Protein AF-A0A359ILN8-F1 (afdb_monomer_lite)

Structure (mmCIF, N/CA/C/O backbone):
data_AF-A0A359ILN8-F1
#
_entry.id   AF-A0A359ILN8-F1
#
loop_
_atom_site.group_PDB
_atom_site.id
_atom_site.type_symbol
_atom_site.label_atom_id
_atom_site.label_alt_id
_atom_site.label_comp_id
_atom_site.label_asym_id
_atom_site.label_entity_id
_atom_site.label_seq_id
_atom_site.pdbx_PDB_ins_code
_atom_site.Cartn_x
_atom_site.Cartn_y
_atom_site.Cartn_z
_atom_site.occupancy
_atom_site.B_iso_or_equiv
_atom_site.auth_seq_id
_atom_site.auth_comp_id
_atom_site.auth_asym_id
_atom_site.auth_atom_id
_atom_site.pdbx_PDB_model_num
ATOM 1 N N . MET A 1 1 ? -29.937 -31.603 42.800 1.00 37.12 1 MET A N 1
ATOM 2 C CA . MET A 1 1 ? -29.802 -30.578 41.745 1.00 37.12 1 MET A CA 1
ATOM 3 C C . MET A 1 1 ? -28.965 -31.206 40.650 1.00 37.12 1 MET A C 1
ATOM 5 O O . MET A 1 1 ? -27.847 -31.603 40.937 1.00 37.12 1 MET A O 1
ATOM 9 N N .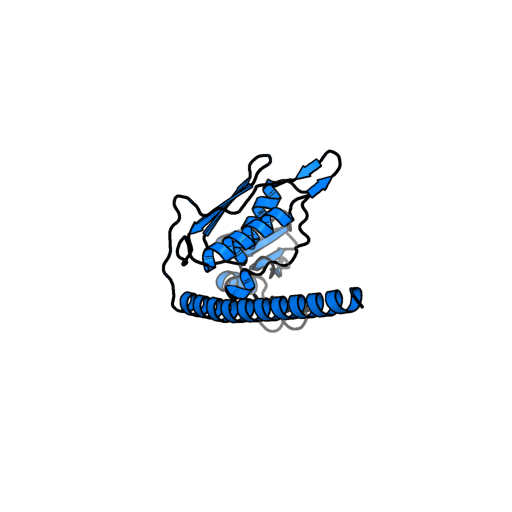 THR A 1 2 ? -29.526 -31.435 39.467 1.00 37.81 2 THR A N 1
ATOM 10 C CA . THR A 1 2 ? -28.801 -32.058 38.351 1.00 37.81 2 THR A CA 1
ATOM 11 C C . THR A 1 2 ? -27.751 -31.080 37.845 1.00 37.81 2 THR A C 1
ATOM 13 O O . THR A 1 2 ? -28.094 -30.054 37.256 1.00 37.81 2 THR A O 1
ATOM 16 N N . GLN A 1 3 ? -26.487 -31.372 38.136 1.00 48.69 3 GLN A N 1
ATOM 17 C CA . GLN A 1 3 ? -25.342 -30.667 37.581 1.00 48.69 3 GLN A CA 1
ATOM 18 C C . GLN A 1 3 ? -25.432 -30.814 36.061 1.00 48.69 3 GLN A C 1
ATOM 20 O O . GLN A 1 3 ? -25.367 -31.923 35.536 1.00 48.69 3 GLN A O 1
ATOM 25 N N . SER A 1 4 ? -25.745 -29.717 35.368 1.00 58.72 4 SER A N 1
ATOM 26 C CA . SER A 1 4 ? -25.772 -29.710 33.907 1.00 58.72 4 SER A CA 1
ATOM 27 C C . SER A 1 4 ? -24.374 -30.070 33.433 1.00 58.72 4 SER A C 1
ATOM 29 O O . SER A 1 4 ? -23.415 -29.496 33.942 1.00 58.72 4 SER A O 1
ATOM 31 N N . ASN A 1 5 ? -24.252 -31.017 32.508 1.00 77.81 5 ASN A N 1
ATOM 32 C CA . ASN A 1 5 ? -22.958 -31.315 31.918 1.00 77.81 5 ASN A CA 1
ATOM 33 C C . ASN A 1 5 ? -22.471 -30.057 31.183 1.00 77.81 5 ASN A C 1
ATOM 35 O O . ASN A 1 5 ? -23.252 -29.420 30.465 1.00 77.81 5 ASN A O 1
ATOM 39 N N . ILE A 1 6 ? -21.222 -29.660 31.426 1.00 83.62 6 ILE A N 1
ATOM 40 C CA . ILE A 1 6 ? -20.631 -28.446 30.859 1.00 83.62 6 ILE A CA 1
ATOM 41 C C . ILE A 1 6 ? -19.443 -28.873 30.016 1.00 83.62 6 ILE A C 1
ATOM 43 O O . ILE A 1 6 ? -18.475 -29.419 30.537 1.00 83.62 6 ILE A O 1
ATOM 47 N N . ASN A 1 7 ? -19.506 -28.600 28.718 1.00 84.81 7 ASN A N 1
ATOM 48 C CA . ASN A 1 7 ? -18.400 -28.869 27.811 1.00 84.81 7 ASN A CA 1
ATOM 49 C C . ASN A 1 7 ? -17.667 -27.562 27.487 1.00 84.81 7 ASN A C 1
ATOM 51 O O . ASN A 1 7 ? -18.273 -26.615 26.979 1.00 84.81 7 ASN A O 1
ATOM 55 N N . MET A 1 8 ? -16.370 -27.514 27.791 1.00 85.31 8 MET A N 1
ATOM 56 C CA . MET A 1 8 ? -15.493 -26.394 27.460 1.00 85.31 8 MET A CA 1
ATOM 57 C C . MET A 1 8 ? -14.739 -26.673 26.162 1.00 85.31 8 MET A C 1
ATOM 59 O O . MET A 1 8 ? -14.016 -27.657 26.041 1.00 85.31 8 MET A O 1
ATOM 63 N N . VAL A 1 9 ? -14.846 -25.743 25.216 1.00 85.00 9 VAL A N 1
ATOM 64 C CA . VAL A 1 9 ? -14.161 -25.787 23.924 1.00 85.00 9 VAL A CA 1
ATOM 65 C C . VAL A 1 9 ? -13.338 -24.517 23.750 1.00 85.00 9 VAL A C 1
ATOM 67 O O . VAL A 1 9 ? -13.838 -23.402 23.898 1.00 85.00 9 VAL A O 1
ATOM 70 N N . LEU A 1 10 ? -12.062 -24.667 23.404 1.00 81.06 10 LEU A N 1
ATOM 71 C CA . LEU A 1 10 ? -11.234 -23.540 22.986 1.00 81.06 10 LEU A CA 1
ATOM 72 C C . LEU A 1 10 ? -11.451 -23.285 21.494 1.00 81.06 10 LEU A C 1
ATOM 74 O O . LEU A 1 10 ? -11.327 -24.195 20.678 1.00 81.06 10 LEU A O 1
ATOM 78 N N . ASN A 1 11 ? -11.752 -22.038 21.136 1.00 77.38 11 ASN A N 1
ATOM 79 C CA . ASN A 1 11 ? -11.871 -21.577 19.760 1.00 77.38 11 ASN A CA 1
ATOM 80 C C . ASN A 1 11 ? -10.600 -20.796 19.368 1.00 77.38 11 ASN A C 1
ATOM 82 O O . ASN A 1 11 ? -10.534 -19.576 19.565 1.00 77.38 11 ASN A O 1
ATOM 86 N N . PRO A 1 12 ? -9.582 -21.470 18.801 1.00 64.38 12 PRO A N 1
ATOM 87 C CA . PRO A 1 12 ? -8.313 -20.841 18.447 1.00 64.38 12 PRO A CA 1
ATOM 88 C C . PRO A 1 12 ? -8.410 -19.898 17.238 1.00 64.38 12 PRO A C 1
ATOM 90 O O . PRO A 1 12 ? -7.486 -19.120 17.008 1.00 64.38 12 PRO A O 1
ATOM 93 N N . GLU A 1 13 ? -9.480 -19.957 16.439 1.00 64.88 13 GLU A N 1
ATOM 94 C CA . GLU A 1 13 ? -9.680 -19.046 15.301 1.00 64.88 13 GLU A CA 1
ATOM 95 C C . GLU A 1 13 ? -10.108 -17.653 15.759 1.00 64.88 13 GLU A C 1
ATOM 97 O O . GLU A 1 13 ? -9.648 -16.649 15.218 1.00 64.88 13 GLU A O 1
ATOM 102 N N . LEU A 1 14 ? -10.959 -17.595 16.787 1.00 74.25 14 LEU A N 1
ATOM 103 C CA . LEU A 1 14 ? -11.492 -16.350 17.344 1.00 74.25 14 LEU A CA 1
ATOM 104 C C . LEU A 1 14 ? -10.827 -15.946 18.668 1.00 74.25 14 LEU A C 1
ATOM 106 O O . LEU A 1 14 ? -11.239 -14.959 19.278 1.00 74.25 14 LEU A O 1
ATOM 110 N N . ASN A 1 15 ? -9.799 -16.685 19.103 1.00 82.81 15 ASN A N 1
ATOM 111 C CA . ASN A 1 15 ? -9.132 -16.511 20.395 1.00 82.81 15 ASN A CA 1
ATOM 112 C C . ASN A 1 15 ? -10.152 -16.472 21.553 1.00 82.81 15 ASN A C 1
ATOM 114 O O . ASN A 1 15 ? -10.182 -15.529 22.351 1.00 82.81 15 ASN A O 1
ATOM 118 N N . GLY A 1 16 ? -11.056 -17.455 21.573 1.00 87.06 16 GLY A N 1
ATOM 119 C CA . GLY A 1 16 ? -12.202 -17.512 22.477 1.00 87.06 16 GLY A CA 1
ATOM 120 C C . GLY A 1 16 ? -12.284 -18.809 23.278 1.00 87.06 16 GLY A C 1
ATOM 121 O O . GLY A 1 16 ? -11.781 -19.845 22.859 1.00 87.06 16 GLY A O 1
ATOM 122 N N . VAL A 1 17 ? -12.953 -18.745 24.426 1.00 89.56 17 VAL A N 1
ATOM 123 C CA . VAL A 1 17 ? -13.372 -19.893 25.240 1.00 89.56 17 VAL A CA 1
ATOM 124 C C . VAL A 1 17 ? -14.882 -20.018 25.088 1.00 89.56 17 VAL A C 1
ATOM 126 O O . VAL A 1 17 ? -15.590 -19.036 25.308 1.00 89.56 17 VAL A O 1
ATOM 129 N N . GLU A 1 18 ? -15.366 -21.191 24.694 1.00 91.69 18 GLU A N 1
ATOM 130 C CA . GLU A 1 18 ? -16.782 -21.511 24.507 1.00 91.69 18 GLU A CA 1
ATOM 131 C C . GLU A 1 18 ? -17.218 -22.562 25.546 1.00 91.69 18 GLU A C 1
ATOM 133 O O . GLU A 1 18 ? -16.507 -23.530 25.799 1.00 91.69 18 GLU A O 1
ATOM 138 N N . LEU A 1 19 ? -18.387 -22.365 26.155 1.00 91.50 19 LEU A N 1
ATOM 139 C CA . LEU A 1 19 ? -19.006 -23.249 27.140 1.00 91.50 19 LEU A CA 1
ATOM 140 C C . LEU A 1 19 ? -20.385 -23.678 26.635 1.00 91.50 19 LEU A C 1
ATOM 142 O O . LEU A 1 19 ? -21.256 -22.837 26.376 1.00 91.50 19 LEU A O 1
ATOM 146 N N . TYR A 1 20 ? -20.579 -24.984 26.519 1.00 88.50 20 TYR A N 1
ATOM 147 C CA . TYR A 1 20 ? -21.822 -25.612 26.090 1.00 88.50 20 TYR A CA 1
ATOM 148 C C . TYR A 1 20 ? -22.503 -26.263 27.288 1.00 88.50 20 TYR A C 1
ATOM 150 O O . TYR A 1 20 ? -21.846 -26.890 28.115 1.00 88.50 20 TYR A O 1
ATOM 158 N N . PHE A 1 21 ? -23.820 -26.099 27.366 1.00 88.00 21 PHE A N 1
ATOM 159 C CA . PHE A 1 21 ? -24.647 -26.664 28.423 1.00 88.00 21 PHE A CA 1
ATOM 160 C C . PHE A 1 21 ? -25.759 -27.489 27.781 1.00 88.00 21 PHE A C 1
ATOM 162 O O . PHE A 1 21 ? -26.433 -26.992 26.879 1.00 88.00 21 PHE A O 1
ATOM 169 N N . ASP A 1 22 ? -25.992 -28.701 28.284 1.00 82.12 22 ASP A N 1
ATOM 170 C CA . ASP A 1 22 ? -27.058 -29.585 27.778 1.00 82.12 22 ASP A CA 1
ATOM 171 C C . ASP A 1 22 ? -28.465 -29.007 28.000 1.00 82.12 22 ASP A C 1
ATOM 173 O O . ASP A 1 22 ? -29.413 -29.311 27.278 1.00 82.12 22 ASP A O 1
ATOM 177 N N . ALA A 1 23 ? -28.608 -28.154 29.014 1.00 83.56 23 ALA A N 1
ATOM 178 C CA . ALA A 1 23 ? -29.843 -27.466 29.350 1.00 83.56 23 ALA A CA 1
ATOM 179 C C . ALA A 1 23 ? -29.556 -26.029 29.791 1.00 83.56 23 ALA A C 1
ATOM 181 O O . ALA A 1 23 ? -28.422 -25.649 30.085 1.00 83.56 23 ALA A O 1
ATOM 182 N N . LYS A 1 24 ? -30.609 -25.208 29.865 1.00 85.38 24 LYS A N 1
ATOM 183 C CA . LYS A 1 24 ? -30.494 -23.823 30.329 1.00 85.38 24 LYS A CA 1
ATOM 184 C C . LYS A 1 24 ? -29.837 -23.784 31.724 1.00 85.38 24 LYS A C 1
ATOM 186 O O . LYS A 1 24 ? -30.411 -24.352 32.654 1.00 85.38 24 LYS A O 1
ATOM 191 N N . PRO A 1 25 ? -28.701 -23.078 31.899 1.00 87.12 25 PRO A N 1
ATOM 192 C CA . PRO A 1 25 ? -28.017 -23.033 33.186 1.00 87.12 25 PRO A CA 1
ATOM 193 C C . PRO A 1 25 ? -28.875 -22.361 34.260 1.00 87.12 25 PRO A C 1
ATOM 195 O O . PRO A 1 25 ? -29.726 -21.511 33.967 1.00 87.12 25 PRO A O 1
ATOM 198 N N . ALA A 1 26 ? -28.610 -22.695 35.523 1.00 87.88 26 ALA A N 1
ATOM 199 C CA . ALA A 1 26 ? -29.245 -22.032 36.654 1.00 87.88 26 ALA A CA 1
ATOM 200 C C . ALA A 1 26 ? -28.978 -20.514 36.638 1.00 87.88 26 ALA A C 1
ATOM 202 O O . ALA A 1 26 ? -27.940 -20.040 36.172 1.00 87.88 26 ALA A O 1
ATOM 203 N N . LYS A 1 27 ? -29.912 -19.727 37.190 1.00 87.75 27 LYS A N 1
ATOM 204 C CA . LYS A 1 27 ? -29.827 -18.253 37.197 1.00 87.75 27 LYS A CA 1
ATOM 205 C C . LYS A 1 27 ? -28.543 -17.734 37.868 1.00 87.75 27 LYS A C 1
ATOM 207 O O . LYS A 1 27 ? -28.013 -16.711 37.440 1.00 87.75 27 LYS A O 1
ATOM 212 N N . GLN A 1 28 ? -28.042 -18.449 38.877 1.00 88.25 28 GLN A N 1
ATOM 213 C CA . GLN A 1 28 ? -26.766 -18.169 39.546 1.00 88.25 28 GLN A CA 1
ATOM 214 C C . GLN A 1 28 ? -25.583 -18.302 38.572 1.00 88.25 28 GLN A C 1
ATOM 216 O O . GLN A 1 28 ? -24.899 -17.314 38.328 1.00 88.25 28 GLN A O 1
ATOM 221 N N . ILE A 1 29 ? -25.459 -19.443 37.885 1.00 88.56 29 ILE A N 1
ATOM 222 C CA . ILE A 1 29 ? -24.425 -19.685 36.863 1.00 88.56 29 ILE A CA 1
ATOM 223 C C . ILE A 1 29 ? -24.482 -18.648 35.731 1.00 88.56 29 ILE A C 1
ATOM 225 O O . ILE A 1 29 ? -23.457 -18.128 35.305 1.00 88.56 29 ILE A O 1
ATOM 229 N N . ILE A 1 30 ? -25.679 -18.260 35.271 1.00 90.50 30 ILE A N 1
ATOM 230 C CA . ILE A 1 30 ? -25.834 -17.187 34.265 1.00 90.50 30 ILE A CA 1
ATOM 231 C C . ILE A 1 30 ? -25.280 -15.847 34.775 1.00 90.50 30 ILE A C 1
ATOM 233 O O . ILE A 1 30 ? -24.739 -15.056 33.999 1.00 90.50 30 ILE A O 1
ATOM 237 N N . THR A 1 31 ? -25.443 -15.567 36.067 1.00 91.38 31 THR A N 1
ATOM 238 C CA . THR A 1 31 ? -24.967 -14.324 36.687 1.00 91.38 31 THR A CA 1
ATOM 239 C C . THR A 1 31 ? -23.441 -14.330 36.778 1.00 91.38 31 THR A C 1
ATOM 241 O O . THR A 1 31 ? -22.805 -13.352 36.387 1.00 91.38 31 THR A O 1
ATOM 244 N N . GLU A 1 32 ? -22.853 -15.457 37.177 1.00 91.12 32 GLU A N 1
ATOM 245 C CA . GLU A 1 32 ? -21.402 -15.669 37.230 1.00 91.12 32 GLU A CA 1
ATOM 246 C C . GLU A 1 32 ? -20.749 -15.614 35.841 1.00 91.12 32 GLU A C 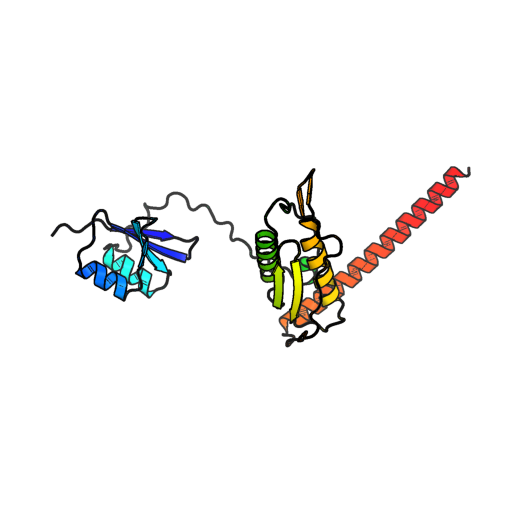1
ATOM 248 O O . GLU A 1 32 ? -19.731 -14.944 35.664 1.00 91.12 32 GLU A O 1
ATOM 253 N N . LEU A 1 33 ? -21.373 -16.223 34.826 1.00 93.12 33 LEU A N 1
ATOM 254 C CA . LEU A 1 33 ? -20.936 -16.139 33.428 1.00 93.12 33 LEU A CA 1
ATOM 255 C C . LEU A 1 33 ? -20.852 -14.680 32.968 1.00 93.12 33 LEU A C 1
ATOM 257 O O . LEU A 1 33 ? -19.834 -14.239 32.431 1.00 93.12 33 LEU A O 1
ATOM 261 N N . LYS A 1 34 ? -21.903 -13.892 33.221 1.00 92.88 34 LYS A N 1
ATOM 262 C CA . LYS A 1 34 ? -21.927 -12.470 32.855 1.00 92.88 34 LYS A CA 1
ATOM 263 C C . LYS A 1 34 ? -20.873 -11.655 33.610 1.00 92.88 34 LYS A C 1
ATOM 265 O O . LYS A 1 34 ? -20.252 -10.789 32.989 1.00 92.88 34 LYS A O 1
ATOM 270 N N . ALA A 1 35 ? -20.655 -11.939 34.897 1.00 92.88 35 ALA A N 1
ATOM 271 C CA . ALA A 1 35 ? -19.629 -11.297 35.727 1.00 92.88 35 ALA A CA 1
ATOM 272 C C . ALA A 1 35 ? -18.194 -11.614 35.253 1.00 92.88 35 ALA A C 1
ATOM 274 O O . ALA A 1 35 ? -17.289 -10.785 35.381 1.00 92.88 35 ALA A O 1
ATOM 275 N N . ASN A 1 36 ? -18.000 -12.780 34.631 1.00 92.06 36 ASN A N 1
ATOM 276 C CA . ASN A 1 36 ? -16.743 -13.210 34.015 1.00 92.06 36 ASN A CA 1
AT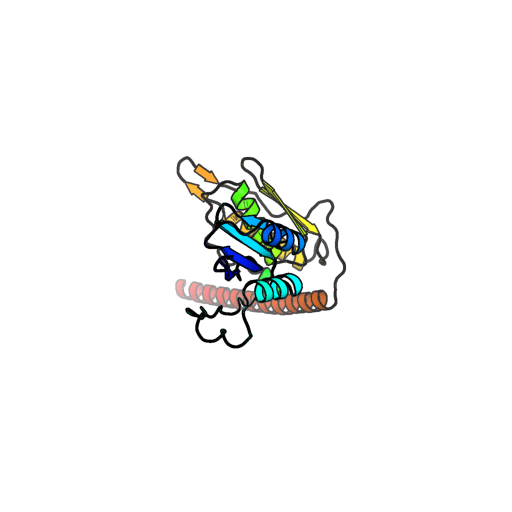OM 277 C C . ASN A 1 36 ? -16.662 -12.915 32.509 1.00 92.06 36 ASN A C 1
ATOM 279 O O . ASN A 1 36 ? -15.872 -13.521 31.790 1.00 92.06 36 ASN A O 1
ATOM 283 N N . SER A 1 37 ? -17.439 -11.940 32.028 1.00 92.88 37 SER A N 1
ATOM 284 C CA . SER A 1 37 ? -17.410 -11.448 30.644 1.00 92.88 37 SER A CA 1
ATOM 285 C C . SER A 1 37 ? -17.862 -12.449 29.574 1.00 92.88 37 SER A C 1
ATOM 287 O O . SER A 1 37 ? -17.684 -12.174 28.386 1.00 92.88 37 SER A O 1
ATOM 289 N N . PHE A 1 38 ? -18.510 -13.554 29.949 1.00 94.50 38 PHE A N 1
ATOM 290 C CA . PHE A 1 38 ? -19.145 -14.443 28.982 1.00 94.50 38 PHE A CA 1
ATOM 291 C C . PHE A 1 38 ? -20.419 -13.806 28.410 1.00 94.50 38 PHE A C 1
ATOM 293 O O . PHE A 1 38 ? -21.141 -13.038 29.066 1.00 94.50 38 PHE A O 1
ATOM 300 N N . ARG A 1 39 ? -20.688 -14.108 27.142 1.00 92.88 39 ARG A N 1
ATOM 301 C CA . ARG A 1 39 ? -21.874 -13.693 26.390 1.00 92.88 39 ARG A CA 1
ATOM 302 C C . ARG A 1 39 ? -22.508 -14.914 25.744 1.00 92.88 39 ARG A C 1
ATOM 304 O O . ARG A 1 39 ? -21.808 -15.826 25.329 1.00 92.88 39 ARG A O 1
ATOM 311 N N . PHE A 1 40 ? -23.831 -14.931 25.669 1.00 94.06 40 PHE A N 1
ATOM 312 C CA . PHE A 1 40 ? -24.545 -16.009 24.998 1.00 94.06 40 PHE A CA 1
ATOM 313 C C . PHE A 1 40 ? -24.587 -15.751 23.489 1.00 94.06 40 PHE A C 1
ATOM 315 O O . PHE A 1 40 ? -24.978 -14.666 23.059 1.00 94.06 40 PHE A O 1
ATOM 322 N N . SER A 1 41 ? -24.202 -16.748 22.700 1.00 88.94 41 SER A N 1
ATOM 323 C CA . SER A 1 41 ? -24.392 -16.789 21.254 1.00 88.94 41 SER A CA 1
ATOM 324 C C . SER A 1 41 ? -25.592 -17.672 20.944 1.00 88.94 41 SER A C 1
ATOM 326 O O . SER A 1 41 ? -25.536 -18.881 21.156 1.00 88.94 41 SER A O 1
ATOM 328 N N . SER A 1 42 ? -26.667 -17.090 20.409 1.00 77.62 42 SER A N 1
ATOM 329 C CA . SER A 1 42 ? -27.824 -17.859 19.930 1.00 77.62 42 SER A CA 1
ATOM 330 C C . SER A 1 42 ? -27.521 -18.660 18.662 1.00 77.62 42 SER A C 1
ATOM 332 O O . SER A 1 42 ? -28.191 -19.649 18.406 1.00 77.62 42 SER A O 1
ATOM 334 N N . PHE A 1 43 ? -26.505 -18.262 17.886 1.00 76.19 43 PHE A N 1
ATOM 335 C CA . PHE A 1 43 ? -26.119 -18.942 16.645 1.00 76.19 43 PHE A CA 1
ATOM 336 C C . PHE A 1 43 ? -25.477 -20.310 16.906 1.00 76.19 43 PHE A C 1
ATOM 338 O O . PHE A 1 43 ? -25.808 -21.285 16.244 1.00 76.19 43 PHE A O 1
ATOM 345 N N . LYS A 1 44 ? -24.570 -20.385 17.889 1.00 78.94 44 LYS A N 1
ATOM 346 C CA . LYS A 1 44 ? -23.913 -21.640 18.300 1.00 78.94 44 LYS A CA 1
ATOM 347 C C . LYS A 1 44 ? -24.549 -22.286 19.530 1.00 78.94 44 LYS A C 1
ATOM 349 O O . LYS A 1 44 ? -24.160 -23.379 19.917 1.00 78.94 44 LYS A O 1
ATOM 354 N N . THR A 1 45 ? -25.499 -21.598 20.159 1.00 85.62 45 THR A N 1
ATOM 355 C CA . THR A 1 45 ? -26.112 -21.995 21.434 1.00 85.62 45 THR A CA 1
ATOM 356 C C . THR A 1 45 ? -25.063 -22.248 22.527 1.00 85.62 45 THR A C 1
ATOM 358 O O . THR A 1 45 ? -25.107 -23.244 23.241 1.00 85.62 45 THR A O 1
ATOM 361 N N . CYS A 1 46 ? -24.100 -21.334 22.662 1.00 89.38 46 CYS A N 1
ATOM 362 C CA . CYS A 1 46 ? -23.011 -21.447 23.635 1.00 89.38 46 CYS A CA 1
ATOM 363 C C . CYS A 1 46 ? -22.737 -20.127 24.354 1.00 89.38 46 CYS A C 1
ATOM 365 O O . CYS A 1 46 ? -23.099 -19.043 23.885 1.00 89.38 46 CYS A O 1
ATOM 367 N N . TRP A 1 47 ? -22.081 -20.213 25.506 1.00 94.00 47 TRP A N 1
ATOM 368 C CA . TRP A 1 47 ? -21.535 -19.057 26.206 1.00 94.00 47 TRP A CA 1
ATOM 369 C C . TRP A 1 47 ? -20.081 -18.869 25.809 1.00 94.00 47 TRP A C 1
ATOM 371 O O . TRP A 1 47 ? -19.290 -19.788 25.959 1.00 94.00 47 TRP A O 1
ATOM 381 N N . TYR A 1 48 ? -19.708 -17.687 25.331 1.00 93.19 48 TYR A N 1
ATOM 382 C CA . TYR A 1 48 ? -18.355 -17.423 24.856 1.00 93.19 48 TYR A CA 1
ATOM 383 C C . TYR A 1 48 ? -17.741 -16.183 25.504 1.00 93.19 48 TYR A C 1
ATOM 385 O O . TYR A 1 48 ? -18.435 -15.211 25.812 1.00 93.19 48 TYR A O 1
ATOM 393 N N . ALA A 1 49 ? -16.424 -16.207 25.682 1.00 93.31 49 ALA A N 1
ATOM 394 C CA . ALA A 1 49 ? -15.614 -15.064 26.093 1.00 93.31 49 ALA A CA 1
ATOM 395 C C . ALA A 1 49 ? -14.272 -15.075 25.350 1.00 93.31 49 ALA A C 1
ATOM 397 O O . ALA A 1 49 ? -13.847 -16.108 24.841 1.00 93.31 49 ALA A O 1
ATOM 398 N N . LYS A 1 50 ? -13.571 -13.937 25.298 1.00 89.62 50 LYS A N 1
ATOM 399 C CA . LYS A 1 50 ? -12.192 -13.900 24.787 1.00 89.62 50 LYS A CA 1
ATOM 400 C C . LYS A 1 50 ? -11.275 -14.685 25.730 1.00 89.62 50 LYS A C 1
ATOM 402 O O . LYS A 1 50 ? -11.388 -14.548 26.950 1.00 89.62 50 LYS A O 1
ATOM 407 N N . GLN A 1 51 ? -10.356 -15.461 25.175 1.00 87.12 51 GLN A N 1
ATOM 408 C CA . GLN A 1 51 ? -9.388 -16.233 25.941 1.00 87.12 51 GLN A CA 1
ATOM 409 C C . GLN A 1 51 ? -8.395 -15.301 26.650 1.00 87.12 51 GLN A C 1
ATOM 411 O O . GLN A 1 51 ? -7.729 -14.474 26.025 1.00 87.12 51 GLN A O 1
ATOM 416 N N . ASN A 1 52 ? -8.344 -15.404 27.976 1.00 84.38 52 ASN A N 1
ATOM 417 C CA . ASN A 1 52 ? -7.371 -14.774 28.864 1.00 84.38 52 ASN A CA 1
ATOM 418 C C . ASN A 1 52 ? -7.311 -15.569 30.180 1.00 84.38 52 ASN A C 1
ATOM 420 O O . ASN A 1 52 ? -8.112 -16.475 30.398 1.00 84.38 52 ASN A O 1
ATOM 424 N N . GLU A 1 53 ? -6.373 -15.230 31.063 1.00 82.88 53 GLU A N 1
ATOM 425 C CA . GLU A 1 53 ? -6.160 -15.965 32.316 1.00 82.88 53 GLU A CA 1
ATOM 426 C C . GLU A 1 53 ? -7.420 -16.031 33.198 1.00 82.88 53 GLU A C 1
ATOM 428 O O . GLU A 1 53 ? -7.744 -17.091 33.731 1.00 82.88 53 GLU A O 1
ATOM 433 N N . LYS A 1 54 ? -8.180 -14.931 33.298 1.00 88.62 54 LYS A N 1
ATOM 434 C CA . LYS A 1 54 ? -9.408 -14.864 34.104 1.00 88.62 54 LYS A CA 1
ATOM 435 C C . LYS A 1 54 ? -10.506 -15.771 33.543 1.00 88.62 54 LYS A C 1
ATOM 437 O O . LYS A 1 54 ? -11.142 -16.501 34.296 1.00 88.62 54 LYS A O 1
ATOM 442 N N . THR A 1 55 ? -10.747 -15.717 32.233 1.00 87.31 55 THR A N 1
ATOM 443 C CA . THR A 1 55 ? -11.822 -16.492 31.592 1.00 87.31 55 THR A CA 1
ATOM 444 C C . THR A 1 55 ? -11.505 -17.981 31.539 1.00 87.31 55 THR A C 1
ATOM 446 O O . THR A 1 55 ? -12.421 -18.787 31.673 1.00 87.31 55 THR A O 1
ATOM 449 N N . LEU A 1 56 ? -10.226 -18.344 31.405 1.00 86.06 56 LEU A N 1
ATOM 450 C CA . LEU A 1 56 ? -9.769 -19.732 31.456 1.00 86.06 56 LEU A CA 1
ATOM 451 C C . LEU A 1 56 ? -9.913 -20.335 32.853 1.00 86.06 56 LEU A C 1
ATOM 453 O O . LEU A 1 56 ? -10.524 -21.391 32.966 1.00 86.06 56 LEU A O 1
ATOM 457 N N . LYS A 1 57 ? -9.425 -19.654 33.901 1.00 87.75 57 LYS A N 1
ATOM 458 C CA . LYS A 1 57 ? -9.556 -20.139 35.287 1.00 87.75 57 LYS A CA 1
ATOM 459 C C . LYS A 1 57 ? -11.019 -20.358 35.663 1.00 87.75 57 LYS A C 1
ATOM 461 O O . LYS A 1 57 ? -11.380 -21.442 36.102 1.00 87.75 57 LYS A O 1
ATOM 466 N N . PHE A 1 58 ? -11.873 -19.373 35.379 1.00 88.56 58 PHE A N 1
ATOM 467 C CA . PHE A 1 58 ? -13.304 -19.485 35.653 1.00 88.56 58 PHE A CA 1
ATOM 468 C C . PHE A 1 58 ? -13.969 -20.632 34.874 1.00 88.56 58 PHE A C 1
ATOM 470 O O . PHE A 1 58 ? -14.762 -21.380 35.435 1.00 88.56 58 PHE A O 1
ATOM 477 N N . ALA A 1 59 ? -13.655 -20.793 33.583 1.00 86.88 59 ALA A N 1
ATOM 478 C CA . ALA A 1 59 ? -14.199 -21.888 32.782 1.00 86.88 59 ALA A CA 1
ATOM 479 C C . ALA A 1 59 ? -13.771 -23.261 33.327 1.00 86.88 59 ALA A C 1
ATOM 481 O O . ALA A 1 59 ? -14.604 -24.156 33.443 1.00 86.88 59 ALA A O 1
ATOM 482 N N . GLN A 1 60 ? -12.502 -23.403 33.717 1.00 85.06 60 GLN A N 1
ATOM 483 C CA . GLN A 1 60 ? -11.953 -24.631 34.294 1.00 85.06 60 GLN A CA 1
ATOM 484 C C . GLN A 1 60 ? -12.621 -24.980 35.627 1.00 85.06 60 GLN A C 1
ATOM 486 O O . GLN A 1 60 ? -13.119 -26.096 35.777 1.00 85.06 60 GLN A O 1
ATOM 491 N N . GLU A 1 61 ? -12.712 -24.010 36.542 1.00 86.00 61 GLU A N 1
ATOM 492 C CA . GLU A 1 61 ? -13.426 -24.135 37.820 1.00 86.00 61 GLU A CA 1
ATOM 493 C C . GLU A 1 61 ? -14.881 -24.571 37.607 1.00 86.00 61 GLU A C 1
ATOM 495 O O . GLU A 1 61 ? -15.366 -25.480 38.279 1.00 86.00 61 GLU A O 1
ATOM 500 N N . LEU A 1 62 ? -15.560 -23.972 36.624 1.00 84.75 62 LEU A N 1
ATOM 501 C CA . LEU A 1 62 ? -16.959 -24.263 36.329 1.00 84.75 62 LEU A CA 1
ATOM 502 C C . LEU A 1 62 ? -17.159 -25.669 35.738 1.00 84.75 62 LEU A C 1
ATOM 504 O O . LEU A 1 62 ? -18.146 -26.328 36.052 1.00 84.75 62 LEU A O 1
ATOM 508 N N . THR A 1 63 ? -16.227 -26.144 34.907 1.00 81.69 63 THR A N 1
ATOM 509 C CA . THR A 1 63 ? -16.262 -27.506 34.337 1.00 81.69 63 THR A CA 1
ATOM 510 C C . THR A 1 63 ? -15.798 -28.609 35.289 1.00 81.69 63 THR A C 1
ATOM 512 O O . THR A 1 63 ? -15.936 -29.783 34.957 1.00 81.69 63 THR A O 1
ATOM 515 N N . GLY A 1 64 ? -15.247 -28.266 36.458 1.00 67.69 64 GLY A N 1
ATOM 516 C CA . GLY A 1 64 ? -14.680 -29.251 37.385 1.00 67.69 64 GLY A CA 1
ATOM 517 C C . GLY A 1 64 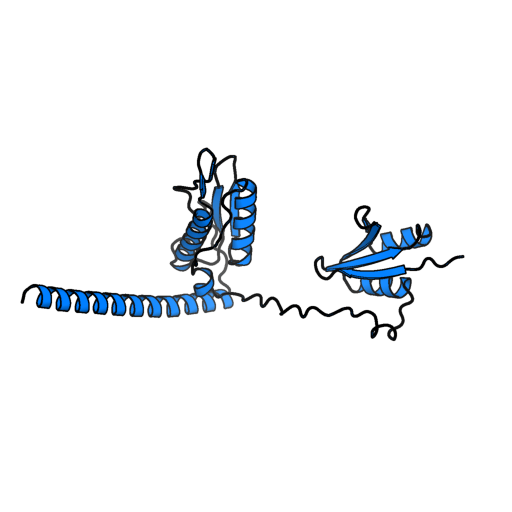? -13.460 -29.994 36.826 1.00 67.69 64 GLY A C 1
ATOM 518 O O . GLY A 1 64 ? -13.125 -31.070 37.315 1.00 67.69 64 GLY A O 1
ATOM 519 N N . ALA A 1 65 ? -12.802 -29.448 35.798 1.00 51.72 65 ALA A N 1
ATOM 520 C CA . ALA A 1 65 ? -11.652 -30.071 35.161 1.00 51.72 65 ALA A CA 1
ATOM 521 C C . ALA A 1 65 ? -10.404 -29.921 36.049 1.00 51.72 65 ALA A C 1
ATOM 523 O O . ALA A 1 65 ? -9.741 -28.883 36.044 1.00 51.72 65 ALA A O 1
ATOM 524 N N . THR A 1 66 ? -10.069 -30.962 36.813 1.00 38.91 66 THR A N 1
ATOM 525 C CA . THR A 1 66 ? -8.725 -31.134 37.381 1.00 38.91 66 THR A CA 1
ATOM 526 C C . THR A 1 66 ? -7.744 -31.541 36.277 1.00 38.91 66 THR A C 1
ATOM 528 O O . THR A 1 66 ? -8.124 -32.129 35.264 1.00 38.91 66 THR A O 1
ATOM 531 N N . ALA A 1 67 ? -6.467 -31.198 36.459 1.00 42.09 67 ALA A N 1
ATOM 532 C CA . ALA A 1 67 ? -5.394 -31.237 35.457 1.00 42.09 67 ALA A CA 1
ATOM 533 C C . ALA A 1 67 ? -5.062 -32.620 34.833 1.00 42.09 67 ALA A C 1
ATOM 535 O O . ALA A 1 67 ? -4.114 -32.722 34.062 1.00 42.09 67 ALA A O 1
ATOM 536 N N . GLU A 1 68 ? -5.831 -33.671 35.119 1.00 37.56 68 GLU A N 1
ATOM 537 C CA . GLU A 1 68 ? -5.567 -35.064 34.724 1.00 37.56 68 GLU A CA 1
ATOM 538 C C . GLU A 1 68 ? -6.437 -35.543 33.539 1.00 37.56 68 GLU A C 1
ATOM 540 O O . GLU A 1 68 ? -6.238 -36.633 33.016 1.00 37.56 68 GLU A O 1
ATOM 545 N N . GLY A 1 69 ? -7.375 -34.720 33.051 1.00 35.12 69 GLY A N 1
ATOM 546 C CA . GLY A 1 69 ? -8.259 -35.051 31.917 1.00 35.12 69 GLY A CA 1
ATOM 547 C C . GLY A 1 69 ? -7.750 -34.642 30.526 1.00 35.12 69 GLY A C 1
ATOM 548 O O . GLY A 1 69 ? -8.525 -34.638 29.571 1.00 35.12 69 GLY A O 1
ATOM 549 N N . ILE A 1 70 ? -6.481 -34.241 30.397 1.00 44.69 70 ILE A N 1
ATOM 550 C CA . ILE A 1 70 ? -5.965 -33.546 29.202 1.00 44.69 70 ILE A CA 1
ATOM 551 C C . ILE A 1 70 ? -5.603 -34.511 28.054 1.00 44.69 70 ILE A C 1
ATOM 553 O O . ILE A 1 70 ? -5.583 -34.100 26.896 1.00 44.69 70 ILE A O 1
ATOM 557 N N . GLU A 1 71 ? -5.381 -35.802 28.315 1.00 38.62 71 GLU A N 1
ATOM 558 C CA . GLU A 1 71 ? -4.792 -36.692 27.298 1.00 38.62 71 GLU A CA 1
ATOM 559 C C . GLU A 1 71 ? -5.783 -37.290 26.279 1.00 38.62 71 GLU A C 1
ATOM 561 O O . GLU A 1 71 ? -5.350 -37.730 25.219 1.00 38.62 71 GLU A O 1
ATOM 566 N N . ASN A 1 72 ? -7.103 -37.252 26.515 1.00 37.34 72 ASN A N 1
ATOM 567 C CA . ASN A 1 72 ? -8.071 -37.989 25.676 1.00 37.34 72 ASN A CA 1
ATOM 568 C C . ASN A 1 72 ? -9.093 -37.138 24.891 1.00 37.34 72 ASN A C 1
ATOM 570 O O . ASN A 1 72 ? -10.011 -37.694 24.293 1.00 37.34 72 ASN A O 1
ATOM 574 N N . ILE A 1 73 ? -8.925 -35.810 24.810 1.00 41.16 73 ILE A N 1
ATOM 575 C CA . ILE A 1 73 ? -9.748 -34.926 23.948 1.00 41.16 73 ILE A CA 1
ATOM 576 C C . ILE A 1 73 ? -8.856 -34.174 22.944 1.00 41.16 73 ILE A C 1
ATOM 578 O O . ILE A 1 73 ? -9.009 -32.978 22.706 1.00 41.16 73 ILE A O 1
ATOM 582 N N . ILE A 1 74 ? -7.894 -34.866 22.331 1.00 37.12 74 ILE A N 1
ATOM 583 C CA . ILE A 1 74 ? -7.179 -34.343 21.159 1.00 37.12 74 ILE A CA 1
ATOM 584 C C . ILE A 1 74 ? -7.633 -35.138 19.929 1.00 37.12 74 ILE A C 1
ATOM 586 O O . ILE A 1 74 ? -6.940 -36.067 19.513 1.00 37.12 74 ILE A O 1
ATOM 590 N N . PRO A 1 75 ? -8.760 -34.796 19.273 1.00 37.06 75 PRO A N 1
ATOM 591 C CA . PRO A 1 75 ? -8.866 -35.089 17.861 1.00 37.06 75 PRO A CA 1
ATOM 592 C C . PRO A 1 75 ? -7.929 -34.118 17.151 1.00 37.06 75 PRO A C 1
ATOM 594 O O . PRO A 1 75 ? -8.214 -32.929 17.037 1.00 37.06 75 PRO A O 1
ATOM 597 N N . LEU A 1 76 ? -6.791 -34.670 16.732 1.00 34.06 76 LEU A N 1
ATOM 598 C CA . LEU A 1 76 ? -5.889 -34.147 15.720 1.00 34.06 76 LEU A CA 1
ATOM 599 C C . LEU A 1 76 ? -5.617 -32.645 15.866 1.00 34.06 76 LEU A C 1
ATOM 601 O O . LEU A 1 76 ? -6.280 -31.794 15.272 1.00 34.06 76 LEU A O 1
ATOM 605 N N . ALA A 1 77 ? -4.532 -32.331 16.575 1.00 38.53 77 ALA A N 1
ATOM 606 C CA . ALA A 1 77 ? -3.726 -31.187 16.204 1.00 38.53 77 ALA A CA 1
ATOM 607 C C . ALA A 1 77 ? -3.450 -31.293 14.694 1.00 38.53 77 ALA A C 1
ATOM 609 O O . ALA A 1 77 ? -2.482 -31.919 14.259 1.00 38.53 77 ALA A O 1
ATOM 610 N N . ILE A 1 78 ? -4.304 -30.666 13.877 1.00 33.91 78 ILE A N 1
ATOM 611 C CA . ILE A 1 78 ? -3.845 -30.065 12.643 1.00 33.91 78 ILE A CA 1
ATOM 612 C C . ILE A 1 78 ? -2.737 -29.173 13.153 1.00 33.91 78 ILE A C 1
ATOM 614 O O . ILE A 1 78 ? -2.989 -28.158 13.807 1.00 33.91 78 ILE A O 1
ATOM 618 N N . LYS A 1 79 ? -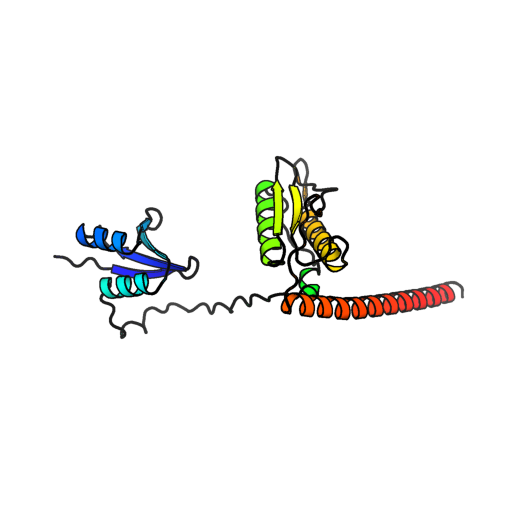1.504 -29.638 12.948 1.00 31.34 79 LYS A N 1
ATOM 619 C CA . LYS A 1 79 ? -0.321 -28.811 13.007 1.00 31.34 79 LYS A CA 1
ATOM 620 C C . LYS A 1 79 ? -0.704 -27.595 12.181 1.00 31.34 79 LYS A C 1
ATOM 622 O O . LYS A 1 79 ? -0.670 -27.644 10.953 1.00 31.34 79 LYS A O 1
ATOM 627 N N . LYS A 1 80 ? -1.113 -26.509 12.844 1.00 37.12 80 LYS A N 1
ATOM 628 C CA . LYS A 1 80 ? -0.895 -25.192 12.289 1.00 37.12 80 LYS A CA 1
ATOM 629 C C . LYS A 1 80 ? 0.603 -25.229 12.082 1.00 37.12 80 LYS A C 1
ATOM 631 O O . LYS A 1 80 ? 1.372 -25.142 13.036 1.00 37.12 80 LYS A O 1
ATOM 636 N N . GLN A 1 81 ? 1.007 -25.439 10.829 1.00 33.69 81 GLN A N 1
ATOM 637 C CA . GLN A 1 81 ? 2.182 -24.759 10.345 1.00 33.69 81 GLN A CA 1
ATOM 638 C C . GLN A 1 81 ? 2.029 -23.375 10.941 1.00 33.69 81 GLN A C 1
ATOM 640 O O . GLN A 1 81 ? 0.993 -22.733 10.717 1.00 33.69 81 GLN A O 1
ATOM 645 N N . ASN A 1 82 ? 2.940 -23.008 11.845 1.00 34.62 82 ASN A N 1
ATOM 646 C CA . ASN A 1 82 ? 3.061 -21.626 12.254 1.00 34.62 82 ASN A CA 1
ATOM 647 C C . ASN A 1 82 ? 2.879 -20.867 10.954 1.00 34.62 82 ASN A C 1
ATOM 649 O O . ASN A 1 82 ? 3.627 -21.127 10.009 1.00 34.62 82 ASN A O 1
ATOM 653 N N . LYS A 1 83 ? 1.810 -20.070 10.839 1.00 41.75 83 LYS A N 1
ATOM 654 C CA . LYS A 1 83 ? 1.746 -19.126 9.743 1.00 41.75 83 LYS A CA 1
ATOM 655 C C . LYS A 1 83 ? 2.918 -18.240 10.086 1.00 41.75 83 LYS A C 1
ATOM 657 O O . LYS A 1 83 ? 2.795 -17.388 10.962 1.00 41.75 83 LYS A O 1
ATOM 662 N N . THR A 1 84 ? 4.083 -18.582 9.547 1.00 39.91 84 THR A N 1
ATOM 663 C CA . THR A 1 84 ? 5.252 -17.746 9.529 1.00 39.91 84 THR A CA 1
ATOM 664 C C . THR A 1 84 ? 4.676 -16.490 8.932 1.00 39.91 84 THR A C 1
ATOM 666 O O . THR A 1 84 ? 4.301 -16.436 7.760 1.00 39.91 84 THR A O 1
ATOM 669 N N . VAL A 1 85 ? 4.415 -15.517 9.799 1.00 51.22 85 VAL A N 1
ATOM 670 C CA . VAL A 1 85 ? 4.262 -14.153 9.354 1.00 51.22 85 VAL A CA 1
ATOM 671 C C . VAL A 1 85 ? 5.658 -13.886 8.841 1.00 51.22 85 VAL A C 1
ATOM 673 O O . VAL A 1 85 ? 6.566 -13.608 9.617 1.00 51.22 85 VAL A O 1
ATOM 676 N N . ILE A 1 86 ? 5.868 -14.187 7.559 1.00 55.38 86 ILE A N 1
ATOM 677 C CA . ILE A 1 86 ? 7.055 -13.775 6.846 1.00 55.38 86 ILE A CA 1
ATOM 678 C C . ILE A 1 86 ? 6.903 -12.265 6.865 1.00 55.38 86 ILE A C 1
ATOM 680 O O . ILE A 1 86 ? 6.145 -11.694 6.081 1.00 55.38 86 ILE A O 1
ATOM 684 N N . THR A 1 87 ? 7.482 -11.641 7.885 1.00 71.25 87 THR A N 1
ATOM 685 C CA . THR A 1 87 ? 7.635 -10.200 7.934 1.00 71.25 87 THR A CA 1
ATOM 686 C C . THR A 1 87 ? 8.605 -9.900 6.809 1.00 71.25 87 THR A C 1
ATOM 688 O O . THR A 1 87 ? 9.808 -10.087 6.958 1.00 71.25 87 THR A O 1
ATOM 691 N N . LEU A 1 88 ? 8.050 -9.585 5.642 1.00 86.44 88 LEU A N 1
ATOM 692 C CA . LEU A 1 88 ? 8.826 -9.204 4.475 1.00 86.44 88 LEU A CA 1
ATOM 693 C C . LEU A 1 88 ? 9.567 -7.910 4.815 1.00 86.44 88 LEU A C 1
ATOM 695 O O . LEU A 1 88 ? 8.985 -7.013 5.431 1.00 86.44 88 LEU A O 1
ATOM 699 N N . ASN A 1 89 ? 10.830 -7.828 4.410 1.00 93.88 89 ASN A N 1
ATOM 700 C CA . ASN A 1 89 ? 11.553 -6.561 4.372 1.00 93.88 89 ASN A CA 1
ATOM 701 C C . ASN A 1 89 ? 10.917 -5.638 3.307 1.00 93.88 89 ASN A C 1
ATOM 703 O O . ASN A 1 89 ? 10.031 -6.035 2.532 1.00 93.88 89 ASN A O 1
ATOM 707 N N . LEU A 1 90 ? 11.341 -4.380 3.267 1.00 95.81 90 LEU A N 1
ATOM 708 C CA . LEU A 1 90 ? 10.817 -3.404 2.317 1.00 95.81 90 LEU A CA 1
ATOM 709 C C . LEU A 1 90 ? 11.036 -3.837 0.857 1.00 95.81 90 LEU A C 1
ATOM 711 O O . LEU A 1 90 ? 10.148 -3.663 0.016 1.00 95.81 90 LEU A O 1
ATOM 715 N N . TRP A 1 91 ? 12.189 -4.430 0.552 1.00 95.56 91 TRP A N 1
ATOM 716 C CA . TRP A 1 91 ? 12.514 -4.881 -0.799 1.00 95.56 91 TRP A CA 1
ATOM 717 C C . TRP A 1 91 ? 11.523 -5.940 -1.288 1.00 95.56 91 TRP A C 1
ATOM 719 O O . TRP A 1 91 ? 10.836 -5.738 -2.289 1.00 95.56 91 TRP A O 1
ATOM 729 N N . ASP A 1 92 ? 11.346 -7.013 -0.523 1.00 94.19 92 ASP A N 1
ATOM 730 C CA . ASP A 1 92 ? 10.459 -8.123 -0.861 1.00 94.19 92 ASP A CA 1
ATOM 731 C C . ASP A 1 92 ? 8.980 -7.715 -0.827 1.00 94.19 92 ASP A C 1
ATOM 733 O O . ASP A 1 92 ? 8.162 -8.201 -1.613 1.00 94.19 92 ASP A O 1
ATOM 737 N N . SER A 1 93 ? 8.601 -6.802 0.073 1.00 93.69 93 SER A N 1
ATOM 738 C CA . SER A 1 93 ? 7.213 -6.333 0.182 1.00 93.69 93 SER A CA 1
ATOM 739 C C . SER A 1 93 ? 6.775 -5.478 -1.010 1.00 93.69 93 SER A C 1
ATOM 741 O O . SER A 1 93 ? 5.589 -5.488 -1.357 1.00 93.69 93 SER A O 1
ATOM 743 N N . THR A 1 94 ? 7.710 -4.793 -1.673 1.00 95.06 94 THR A N 1
ATOM 744 C CA . THR A 1 94 ? 7.442 -3.986 -2.875 1.00 95.06 94 THR A CA 1
ATOM 745 C C . THR A 1 94 ? 7.504 -4.787 -4.172 1.00 95.06 94 THR A C 1
ATOM 747 O O . THR A 1 94 ? 7.002 -4.321 -5.195 1.00 95.06 94 THR A O 1
ATOM 750 N N . ARG A 1 95 ? 8.018 -6.024 -4.152 1.00 91.31 95 ARG A N 1
ATOM 751 C CA . ARG A 1 95 ? 7.951 -6.905 -5.322 1.00 91.31 95 ARG A CA 1
ATOM 752 C C . ARG A 1 95 ? 6.506 -7.321 -5.591 1.00 91.31 95 ARG A C 1
ATOM 754 O O . ARG A 1 95 ? 5.815 -7.885 -4.729 1.00 91.31 95 ARG A O 1
ATOM 761 N N . PHE A 1 96 ? 6.054 -7.032 -6.808 1.00 87.81 96 PHE A N 1
ATOM 762 C CA . PHE A 1 96 ? 4.760 -7.468 -7.305 1.00 87.81 96 PHE A CA 1
ATOM 763 C C . PHE A 1 96 ? 4.912 -8.774 -8.081 1.00 87.81 96 PHE A C 1
ATOM 765 O O . PHE A 1 96 ? 5.685 -8.863 -9.030 1.00 87.81 96 PHE A O 1
ATOM 772 N N . THR A 1 97 ? 4.147 -9.776 -7.673 1.00 83.25 97 THR A N 1
ATOM 773 C CA . THR A 1 97 ? 3.894 -10.986 -8.451 1.00 83.25 97 THR A CA 1
ATOM 774 C C . THR A 1 97 ? 2.419 -10.998 -8.812 1.00 83.25 97 THR A C 1
ATOM 776 O O . THR A 1 97 ? 1.596 -10.521 -8.028 1.00 83.25 97 THR A O 1
ATOM 779 N N . GLU A 1 98 ? 2.074 -11.506 -9.995 1.00 76.75 98 GLU A N 1
ATOM 780 C CA . GLU A 1 98 ? 0.675 -11.575 -10.411 1.00 76.75 98 GLU A CA 1
ATOM 781 C C . GLU A 1 98 ? -0.165 -12.315 -9.364 1.00 76.75 98 GLU A C 1
ATOM 783 O O . GLU A 1 98 ? 0.125 -13.447 -8.968 1.00 76.75 98 GLU A O 1
ATOM 788 N N . LEU A 1 99 ? -1.217 -11.644 -8.900 1.00 76.12 99 LEU A N 1
ATOM 789 C CA . LEU A 1 99 ? -2.169 -12.188 -7.948 1.00 76.12 99 LEU A CA 1
ATOM 790 C C . LEU A 1 99 ? -3.417 -12.618 -8.712 1.00 76.12 99 LEU A C 1
ATOM 792 O O . LEU A 1 99 ? -3.963 -11.852 -9.502 1.00 76.12 99 LEU A O 1
ATOM 796 N N . GLN A 1 100 ? -3.900 -13.829 -8.435 1.00 67.94 100 GLN A N 1
ATOM 797 C CA . GLN A 1 100 ? -5.196 -14.309 -8.918 1.00 67.94 100 GLN A CA 1
ATOM 798 C C . GLN A 1 100 ? -6.315 -13.606 -8.133 1.00 67.94 100 GLN A C 1
ATOM 800 O O . GLN A 1 100 ? -6.922 -14.174 -7.224 1.00 67.94 100 GLN A O 1
ATOM 805 N N . ALA A 1 101 ? -6.528 -12.323 -8.420 1.00 77.00 101 ALA A N 1
ATOM 806 C CA . ALA A 1 101 ? -7.558 -11.514 -7.792 1.00 77.00 101 ALA A CA 1
ATOM 807 C C . ALA A 1 101 ? -8.906 -11.753 -8.484 1.00 77.00 101 ALA A C 1
ATOM 809 O O . ALA A 1 101 ? -9.027 -11.698 -9.708 1.00 77.00 101 ALA A O 1
ATOM 810 N N . ASN A 1 102 ? -9.955 -12.009 -7.700 1.00 81.06 102 ASN A N 1
ATOM 811 C CA . ASN A 1 102 ? -11.298 -12.117 -8.255 1.00 81.06 102 ASN A CA 1
ATOM 812 C C . ASN A 1 102 ? -11.845 -10.714 -8.538 1.00 81.06 102 ASN A C 1
ATOM 814 O O . ASN A 1 102 ? -12.422 -10.081 -7.659 1.00 81.06 102 ASN A O 1
ATOM 818 N N . GLY A 1 103 ? -11.696 -10.229 -9.767 1.00 77.31 103 GLY A N 1
ATOM 819 C CA . GLY A 1 103 ? -12.286 -8.956 -10.171 1.00 77.31 103 GLY A CA 1
ATOM 820 C C . GLY A 1 103 ? -13.813 -8.996 -10.318 1.00 77.31 103 GLY A C 1
ATOM 821 O O . GLY A 1 103 ? -14.437 -7.944 -10.356 1.00 77.31 103 GLY A O 1
ATOM 822 N N . LYS A 1 104 ? -14.465 -10.169 -10.340 1.00 84.25 104 LYS A N 1
ATOM 823 C CA . LYS A 1 104 ? -15.930 -10.305 -10.449 1.00 84.25 104 LYS A CA 1
ATOM 824 C C . LYS A 1 104 ? -16.604 -10.226 -9.076 1.00 84.25 104 LYS A C 1
ATOM 826 O O . LYS A 1 104 ? -17.225 -11.178 -8.600 1.00 84.25 104 LYS A O 1
ATOM 831 N N . GLN A 1 105 ? -16.472 -9.080 -8.421 1.00 86.50 105 GLN A N 1
ATOM 832 C CA . GLN A 1 105 ? -17.073 -8.821 -7.114 1.00 86.50 105 GLN A CA 1
ATOM 833 C C . GLN A 1 105 ? -17.425 -7.328 -6.951 1.00 86.50 105 GLN A C 1
ATOM 835 O O . GLN A 1 105 ? -16.952 -6.499 -7.731 1.00 86.50 105 GLN A O 1
ATOM 840 N N . PRO A 1 106 ? -18.255 -6.942 -5.965 1.00 88.62 106 PRO A N 1
ATOM 841 C CA . PRO A 1 106 ? -18.589 -5.536 -5.743 1.00 88.62 106 PRO A CA 1
ATOM 842 C C . PRO A 1 106 ? -17.350 -4.682 -5.431 1.00 88.62 106 PRO A C 1
ATOM 844 O O . PRO A 1 106 ? -16.518 -5.080 -4.618 1.00 88.62 106 PRO A O 1
ATOM 847 N N . VAL A 1 107 ? -17.275 -3.461 -5.975 1.00 89.38 107 VAL A N 1
ATOM 848 C CA . VAL A 1 107 ? -16.160 -2.505 -5.764 1.00 89.38 107 VAL A CA 1
ATOM 849 C C . VAL A 1 107 ? -15.832 -2.300 -4.279 1.00 89.38 107 VAL A C 1
ATOM 851 O O . VAL A 1 107 ? -14.671 -2.239 -3.878 1.00 89.38 107 VAL A O 1
ATOM 854 N N . LYS A 1 108 ? -16.859 -2.277 -3.424 1.00 91.56 108 LYS A N 1
ATOM 855 C CA . LYS A 1 108 ? -16.706 -2.167 -1.966 1.00 91.56 108 LYS A CA 1
ATOM 856 C C . LYS A 1 108 ? -15.984 -3.363 -1.332 1.00 91.56 108 LYS A C 1
ATOM 858 O O . LYS A 1 108 ? -15.245 -3.189 -0.359 1.00 91.56 108 LYS A O 1
ATOM 863 N N . ALA A 1 109 ? -16.200 -4.568 -1.858 1.00 91.44 109 ALA A N 1
ATOM 864 C CA . ALA A 1 109 ? -15.499 -5.769 -1.414 1.00 91.44 109 ALA A CA 1
ATOM 865 C C . ALA A 1 109 ? -14.024 -5.708 -1.841 1.00 91.44 109 ALA A C 1
ATOM 867 O O . ALA A 1 109 ? -13.154 -5.829 -0.980 1.00 91.44 109 ALA A O 1
ATOM 868 N N . ILE A 1 110 ? -13.752 -5.329 -3.097 1.00 91.38 110 ILE A N 1
ATOM 869 C CA . ILE A 1 110 ? -12.390 -5.098 -3.619 1.00 91.38 110 ILE A CA 1
ATOM 870 C C . ILE A 1 110 ? -11.633 -4.094 -2.746 1.00 91.38 110 ILE A C 1
ATOM 872 O O . ILE A 1 110 ? -10.546 -4.387 -2.258 1.00 91.38 110 ILE A O 1
ATOM 876 N N . ALA A 1 111 ? -12.219 -2.925 -2.468 1.00 93.75 111 ALA A N 1
ATOM 877 C CA . ALA A 1 111 ? -11.584 -1.915 -1.621 1.00 93.75 111 ALA A CA 1
ATOM 878 C C . ALA A 1 111 ? -11.275 -2.440 -0.209 1.00 93.75 111 ALA A C 1
ATOM 880 O O . ALA A 1 111 ? -10.262 -2.071 0.387 1.00 93.75 111 ALA A O 1
ATOM 881 N N . THR A 1 112 ? -12.124 -3.319 0.329 1.00 95.00 112 THR A N 1
ATOM 882 C CA . THR A 1 112 ? -11.905 -3.949 1.636 1.00 95.00 112 THR A CA 1
ATOM 883 C C . THR A 1 112 ? -10.738 -4.938 1.593 1.00 95.00 112 THR A C 1
ATOM 885 O O . THR A 1 112 ? -9.890 -4.916 2.489 1.00 95.00 112 THR A O 1
ATOM 888 N N . GLU A 1 113 ? -10.663 -5.768 0.553 1.00 94.25 113 GLU A N 1
ATOM 889 C CA . GLU A 1 113 ? -9.579 -6.730 0.332 1.00 94.25 113 GLU A CA 1
ATOM 890 C C . GLU A 1 113 ? -8.239 -6.025 0.110 1.00 94.25 113 GLU A C 1
ATOM 892 O O . GLU A 1 113 ? -7.280 -6.298 0.835 1.00 94.25 113 GLU A O 1
ATOM 897 N N . VAL A 1 114 ? -8.201 -5.039 -0.792 1.00 94.38 114 VAL A N 1
ATOM 898 C CA . VAL A 1 114 ? -7.027 -4.191 -1.048 1.00 94.38 114 VAL A CA 1
ATOM 899 C C . VAL A 1 114 ? -6.554 -3.538 0.247 1.00 94.38 114 VAL A C 1
ATOM 901 O O . VAL A 1 114 ? -5.388 -3.679 0.616 1.00 94.38 114 VAL A O 1
ATOM 904 N N . ARG A 1 115 ? -7.455 -2.887 1.001 1.00 96.81 115 ARG A N 1
ATOM 905 C CA . ARG A 1 115 ? -7.120 -2.238 2.280 1.00 96.81 115 ARG A CA 1
ATOM 906 C C . ARG A 1 115 ? -6.516 -3.222 3.281 1.00 96.81 115 ARG A C 1
ATOM 908 O O . ARG A 1 115 ? -5.558 -2.878 3.972 1.00 96.81 115 ARG A O 1
ATOM 915 N N . LYS A 1 116 ? -7.096 -4.419 3.401 1.00 95.81 116 LYS A N 1
ATOM 916 C CA . LYS A 1 116 ? -6.615 -5.466 4.310 1.00 95.81 116 LYS A CA 1
ATOM 917 C C . LYS A 1 116 ? -5.219 -5.937 3.905 1.00 95.81 116 LYS A C 1
ATOM 919 O O . LYS A 1 116 ? -4.356 -6.059 4.771 1.00 95.81 116 LYS A O 1
ATOM 924 N N . HIS A 1 117 ? -5.004 -6.157 2.611 1.00 94.25 117 HIS A N 1
ATOM 925 C CA . HIS A 1 117 ? -3.736 -6.623 2.061 1.00 94.25 117 HIS A CA 1
ATOM 926 C C . HIS A 1 117 ? -2.604 -5.633 2.314 1.00 94.25 117 HIS A C 1
ATOM 928 O O . HIS A 1 117 ? -1.588 -5.995 2.902 1.00 94.25 117 HIS A O 1
ATOM 934 N N . VAL A 1 118 ? -2.795 -4.363 1.951 1.00 95.88 118 VAL A N 1
ATOM 935 C CA . VAL A 1 118 ? -1.718 -3.366 2.059 1.00 95.88 118 VAL A CA 1
ATOM 936 C C . VAL A 1 118 ? -1.389 -3.000 3.499 1.00 95.88 118 VAL A C 1
ATOM 938 O O . VAL A 1 118 ? -0.225 -2.792 3.814 1.00 95.88 118 VAL A O 1
ATOM 941 N N . LYS A 1 119 ? -2.372 -3.022 4.409 1.00 95.81 119 LYS A N 1
ATOM 942 C CA . LYS A 1 119 ? -2.115 -2.858 5.849 1.00 95.81 119 LYS A CA 1
ATOM 943 C C . LYS A 1 119 ? -1.306 -4.005 6.444 1.00 95.81 119 LYS A C 1
ATOM 945 O O . LYS A 1 119 ? -0.518 -3.777 7.352 1.00 95.81 119 LYS A O 1
ATOM 950 N N . ALA A 1 120 ? -1.538 -5.230 5.974 1.00 93.62 120 ALA A N 1
ATOM 951 C CA . ALA A 1 120 ? -0.779 -6.387 6.428 1.00 93.62 120 ALA A CA 1
ATOM 952 C C . ALA A 1 120 ? 0.638 -6.395 5.842 1.00 93.62 120 ALA A C 1
ATOM 954 O O . ALA A 1 120 ? 1.573 -6.786 6.532 1.00 93.62 120 ALA A O 1
ATOM 955 N N . ARG A 1 121 ? 0.790 -5.964 4.584 1.00 94.12 121 ARG A N 1
ATOM 956 C CA . ARG A 1 121 ? 2.074 -5.966 3.875 1.00 94.12 121 ARG A CA 1
ATOM 957 C C . ARG A 1 121 ? 2.986 -4.798 4.257 1.00 94.12 121 ARG A C 1
ATOM 959 O O . ARG A 1 121 ? 4.186 -5.009 4.351 1.00 94.12 121 ARG A O 1
ATOM 966 N N . PHE A 1 122 ? 2.429 -3.615 4.517 1.00 96.06 122 PHE A N 1
ATOM 967 C CA . PHE A 1 122 ? 3.180 -2.418 4.912 1.00 96.06 122 PHE A CA 1
ATOM 968 C C . PHE A 1 122 ? 2.648 -1.859 6.241 1.00 96.06 122 PHE A C 1
ATOM 970 O O . PHE A 1 122 ? 1.981 -0.819 6.263 1.00 96.06 122 PHE A O 1
ATOM 977 N N . PRO A 1 123 ? 2.892 -2.547 7.369 1.00 94.88 123 PRO A N 1
ATOM 978 C CA . PRO A 1 123 ? 2.392 -2.127 8.680 1.00 94.88 123 PRO A CA 1
ATOM 979 C C . PRO A 1 123 ? 2.921 -0.755 9.135 1.00 94.88 123 PRO A C 1
ATOM 981 O O . PRO A 1 123 ? 2.293 -0.099 9.964 1.00 94.88 123 PRO A O 1
ATOM 984 N N . GLN A 1 124 ? 4.050 -0.304 8.585 1.00 94.94 124 GLN A N 1
ATOM 985 C CA . GLN A 1 124 ? 4.654 1.008 8.820 1.00 94.94 124 GLN A CA 1
ATOM 986 C C . GLN A 1 124 ? 3.953 2.158 8.076 1.00 94.94 124 GLN A C 1
ATOM 988 O O . GLN A 1 124 ? 4.231 3.326 8.345 1.00 94.94 124 GLN A O 1
ATOM 993 N N . CYS A 1 125 ? 3.050 1.854 7.141 1.00 97.38 125 CYS A N 1
ATOM 994 C CA . CYS A 1 125 ? 2.341 2.838 6.331 1.00 97.38 125 CYS A CA 1
ATOM 995 C C . CYS A 1 125 ? 0.872 2.964 6.757 1.00 97.38 125 CYS A C 1
ATOM 997 O O . CYS A 1 125 ? 0.191 1.988 7.080 1.00 97.38 125 CYS A O 1
ATOM 999 N N . LYS A 1 126 ? 0.333 4.182 6.674 1.00 98.19 126 LYS A N 1
ATOM 1000 C CA . LYS A 1 126 ? -1.102 4.442 6.805 1.00 98.19 126 LYS A CA 1
ATOM 1001 C C . LYS A 1 126 ? -1.710 4.631 5.424 1.00 98.19 126 LYS A C 1
ATOM 1003 O O . LYS A 1 126 ? -1.276 5.488 4.658 1.00 98.19 126 LYS A O 1
ATOM 1008 N N . PHE A 1 127 ? -2.773 3.884 5.149 1.00 98.25 127 PHE A N 1
ATOM 1009 C CA . PHE A 1 127 ? -3.497 3.938 3.881 1.00 98.25 127 PHE A CA 1
ATOM 1010 C C . PHE A 1 127 ? -4.941 4.404 4.073 1.00 98.25 127 PHE A C 1
ATOM 1012 O O . PHE A 1 127 ? -5.611 3.998 5.029 1.00 98.25 127 PHE A O 1
ATOM 1019 N N . SER A 1 128 ? -5.431 5.187 3.115 1.00 97.50 128 SER A N 1
ATOM 1020 C CA . SER A 1 128 ? -6.850 5.442 2.879 1.00 97.50 128 SER A CA 1
ATOM 1021 C C . SER A 1 128 ? -7.253 4.729 1.594 1.00 97.50 128 SER A C 1
ATOM 1023 O O . SER A 1 128 ? -6.714 5.015 0.532 1.00 97.50 128 SER A O 1
ATOM 1025 N N . VAL A 1 129 ? -8.166 3.765 1.696 1.00 96.94 129 VAL A N 1
ATOM 1026 C CA . VAL A 1 129 ? -8.666 2.999 0.544 1.00 96.94 129 VAL A CA 1
ATOM 1027 C C . VAL A 1 129 ? -10.179 3.038 0.598 1.00 96.94 129 VAL A C 1
ATOM 1029 O O . VAL A 1 129 ? -10.771 2.321 1.406 1.00 96.94 129 VAL A O 1
ATOM 1032 N N . THR A 1 130 ? -10.809 3.904 -0.178 1.00 94.69 130 THR A N 1
ATOM 1033 C CA . THR A 1 130 ? -12.261 4.123 -0.178 1.00 94.69 130 THR A CA 1
ATOM 1034 C C . THR A 1 130 ? -12.849 3.752 -1.525 1.00 94.69 130 THR A C 1
ATOM 1036 O O . THR A 1 130 ? -12.183 3.889 -2.540 1.00 94.69 130 THR A O 1
ATOM 1039 N N . SER A 1 131 ? -14.092 3.281 -1.536 1.00 92.56 131 SER A N 1
ATOM 1040 C CA . SER A 1 131 ? -14.833 2.984 -2.762 1.00 92.56 131 SER A CA 1
ATOM 1041 C C . SER A 1 131 ? -16.080 3.844 -2.854 1.00 92.56 131 SER A C 1
ATOM 1043 O O . SER A 1 131 ? -16.744 4.053 -1.833 1.00 92.56 131 SER A O 1
ATOM 1045 N N . ASP A 1 132 ? -16.453 4.220 -4.067 1.00 87.56 132 ASP A N 1
ATOM 1046 C CA . ASP A 1 132 ? -17.803 4.669 -4.396 1.00 87.56 132 ASP A CA 1
ATOM 1047 C C . ASP A 1 132 ? -18.550 3.563 -5.177 1.00 87.56 132 ASP A C 1
ATOM 1049 O O . ASP A 1 132 ? -18.362 2.373 -4.901 1.00 87.56 132 ASP A O 1
ATOM 1053 N N . HIS A 1 133 ? -19.450 3.932 -6.094 1.00 80.00 133 HIS A N 1
ATOM 1054 C CA . HIS A 1 133 ? -20.238 2.975 -6.863 1.00 80.00 133 HIS A CA 1
ATOM 1055 C C . HIS A 1 133 ? -19.446 2.254 -7.971 1.00 80.00 133 HIS A C 1
ATOM 1057 O O . HIS A 1 133 ? -19.852 1.160 -8.361 1.00 80.00 133 HIS A O 1
ATOM 1063 N N . ASN A 1 134 ? -18.361 2.834 -8.498 1.00 82.56 134 ASN A N 1
ATOM 1064 C CA . ASN A 1 134 ? -17.584 2.260 -9.611 1.00 82.56 134 ASN A CA 1
ATOM 1065 C C . ASN A 1 134 ? -16.068 2.521 -9.542 1.00 82.56 134 ASN A C 1
ATOM 1067 O O . ASN A 1 134 ? -15.340 2.104 -10.439 1.00 82.56 134 ASN A O 1
ATOM 1071 N N . SER A 1 135 ? -15.583 3.190 -8.502 1.00 87.06 135 SER A N 1
ATOM 1072 C CA . SER A 1 135 ? -14.207 3.647 -8.374 1.00 87.06 135 SER A CA 1
ATOM 1073 C C . SER A 1 135 ? -13.641 3.345 -6.986 1.00 87.06 135 SER A C 1
ATOM 1075 O O . SER A 1 135 ? -14.366 3.144 -6.003 1.00 87.06 135 SER A O 1
ATOM 1077 N N . ILE A 1 136 ? -12.310 3.281 -6.915 1.00 92.06 136 ILE A N 1
ATOM 1078 C CA . ILE A 1 136 ? -11.559 3.145 -5.668 1.00 92.06 136 ILE A CA 1
ATOM 1079 C C . ILE A 1 136 ? -10.562 4.295 -5.589 1.00 92.06 136 ILE A C 1
ATOM 1081 O O . ILE A 1 136 ? -9.662 4.409 -6.419 1.00 92.06 136 ILE A O 1
ATOM 1085 N N . SER A 1 137 ? -10.690 5.120 -4.555 1.00 93.75 137 SER A N 1
ATOM 1086 C CA . SER A 1 137 ? -9.675 6.101 -4.186 1.00 93.75 137 SER A CA 1
ATOM 1087 C C . SER A 1 137 ? -8.665 5.445 -3.250 1.00 93.75 137 SER A C 1
ATOM 1089 O O . SER A 1 137 ? -9.030 4.915 -2.197 1.00 93.75 137 SER A O 1
ATOM 1091 N N . PHE A 1 138 ? -7.390 5.483 -3.624 1.00 96.38 138 PHE A N 1
ATOM 1092 C CA . PHE A 1 138 ? -6.314 4.840 -2.879 1.00 96.38 138 PHE A CA 1
ATOM 1093 C C . PHE A 1 138 ? -5.201 5.852 -2.603 1.00 96.38 138 PHE A C 1
ATOM 1095 O O . PHE A 1 138 ? -4.480 6.248 -3.512 1.00 96.38 138 PHE A O 1
ATOM 1102 N N . TYR A 1 139 ? -5.047 6.243 -1.337 1.00 97.69 139 TYR A N 1
ATOM 1103 C CA . TYR A 1 139 ? -4.012 7.159 -0.871 1.00 97.69 139 TYR A CA 1
ATOM 1104 C C . TYR A 1 139 ? -3.090 6.526 0.175 1.00 97.69 139 TYR A C 1
ATOM 1106 O O . TYR A 1 139 ? -3.545 5.880 1.124 1.00 97.69 139 TYR A O 1
ATOM 1114 N N . ILE A 1 140 ? -1.792 6.786 0.045 1.00 98.38 140 ILE A N 1
ATOM 1115 C CA . ILE A 1 140 ? -0.802 6.638 1.110 1.00 98.38 140 ILE A CA 1
ATOM 1116 C C . ILE A 1 140 ? -0.810 7.944 1.907 1.00 98.38 140 ILE A C 1
ATOM 1118 O O . ILE A 1 140 ? -0.488 9.007 1.378 1.00 98.38 140 ILE A O 1
ATOM 1122 N N . VAL A 1 141 ? -1.237 7.867 3.165 1.00 98.31 141 VAL A N 1
ATOM 1123 C CA . VAL A 1 141 ? -1.505 9.028 4.031 1.00 98.31 141 VAL A CA 1
ATOM 1124 C C . VAL A 1 141 ? -0.286 9.379 4.875 1.00 98.31 141 VAL A C 1
ATOM 1126 O O . VAL A 1 141 ? 0.025 10.549 5.067 1.00 98.31 141 VAL A O 1
ATOM 1129 N N . SER A 1 142 ? 0.418 8.372 5.384 1.00 98.12 142 SER A N 1
ATOM 1130 C CA . SER A 1 142 ? 1.649 8.588 6.137 1.00 98.12 142 SER A CA 1
ATOM 1131 C C . SER A 1 142 ? 2.574 7.389 6.033 1.00 98.12 142 SER A C 1
ATOM 1133 O O . SER A 1 142 ? 2.114 6.251 5.900 1.00 98.12 142 SER A O 1
ATOM 1135 N N . SER A 1 143 ? 3.875 7.633 6.107 1.00 98.12 143 SER A N 1
ATOM 1136 C CA . SER A 1 143 ? 4.893 6.585 6.156 1.00 98.12 143 SER A CA 1
ATOM 1137 C C . SER A 1 143 ? 6.198 7.145 6.731 1.00 98.12 143 SER A C 1
ATOM 1139 O O . SER A 1 143 ? 6.344 8.366 6.802 1.00 98.12 143 SER A O 1
ATOM 1141 N N . PRO A 1 144 ? 7.168 6.301 7.113 1.00 98.06 144 PRO A N 1
ATOM 1142 C CA . PRO A 1 144 ? 8.470 6.776 7.584 1.00 98.06 144 PRO A CA 1
ATOM 1143 C C . PRO A 1 144 ? 9.360 7.337 6.459 1.00 98.06 144 PRO A C 1
ATOM 1145 O O . PRO A 1 144 ? 10.430 7.895 6.713 1.00 98.06 144 PRO A O 1
ATOM 1148 N N . TYR A 1 145 ? 8.943 7.173 5.206 1.00 97.94 145 TYR A N 1
ATOM 1149 C CA . TYR A 1 145 ? 9.723 7.533 4.033 1.00 97.94 145 TYR A CA 1
ATOM 1150 C C . TYR A 1 145 ? 9.441 8.973 3.597 1.00 97.94 145 TYR A C 1
ATOM 1152 O O . TYR A 1 145 ? 8.334 9.493 3.764 1.00 97.94 145 TYR A O 1
ATOM 1160 N N . GLU A 1 146 ? 10.436 9.626 3.011 1.00 96.50 146 GLU A N 1
ATOM 1161 C CA . GLU A 1 146 ? 10.242 10.945 2.410 1.00 96.50 146 GLU A CA 1
ATOM 1162 C C . GLU A 1 146 ? 9.303 10.852 1.203 1.00 96.50 146 GLU A C 1
ATOM 1164 O O . GLU A 1 146 ? 9.261 9.831 0.508 1.00 96.50 146 GLU A O 1
ATOM 1169 N N . LYS A 1 147 ? 8.562 11.934 0.937 1.00 93.81 147 LYS A N 1
ATOM 1170 C CA . LYS A 1 147 ? 7.504 11.966 -0.085 1.00 93.81 147 LYS A CA 1
ATOM 1171 C C . LYS A 1 147 ? 7.993 11.552 -1.480 1.00 93.81 147 LYS A C 1
ATOM 1173 O O . LYS A 1 147 ? 7.282 10.865 -2.202 1.00 93.81 147 LYS A O 1
ATOM 1178 N N . GLU A 1 148 ? 9.218 11.932 -1.829 1.00 94.56 148 GLU A N 1
ATOM 1179 C CA . GLU A 1 148 ? 9.812 11.668 -3.146 1.00 94.56 148 GLU A CA 1
ATOM 1180 C C . GLU A 1 148 ? 10.837 10.525 -3.144 1.00 94.56 148 GLU A C 1
ATOM 1182 O O . GLU A 1 148 ? 11.503 10.287 -4.157 1.00 94.56 148 GLU A O 1
ATOM 1187 N N . SER A 1 149 ? 10.956 9.803 -2.026 1.00 96.88 149 SER A N 1
ATOM 1188 C CA . SER A 1 149 ? 11.912 8.704 -1.884 1.00 96.88 149 SER A CA 1
ATOM 1189 C C . SER A 1 149 ? 11.616 7.537 -2.826 1.00 96.88 149 SER A C 1
ATOM 1191 O O . SER A 1 149 ? 10.462 7.252 -3.168 1.00 96.88 149 SER A O 1
ATOM 1193 N N . VAL A 1 150 ? 12.675 6.814 -3.195 1.00 97.06 150 VAL A N 1
ATOM 1194 C CA . VAL A 1 150 ? 12.589 5.575 -3.986 1.00 97.06 150 VAL A CA 1
ATOM 1195 C C . VAL A 1 150 ? 11.715 4.522 -3.297 1.00 97.06 150 VAL A C 1
ATOM 1197 O O . VAL A 1 150 ? 10.905 3.869 -3.949 1.00 97.06 150 VAL A O 1
ATOM 1200 N N . TYR A 1 151 ? 11.772 4.446 -1.965 1.00 97.69 151 TYR A N 1
ATOM 1201 C CA . TYR A 1 151 ? 10.964 3.545 -1.143 1.00 97.69 151 TYR A CA 1
ATOM 1202 C C . TYR A 1 151 ? 9.462 3.799 -1.304 1.00 97.69 151 TYR A C 1
ATOM 1204 O O . TYR A 1 151 ? 8.680 2.880 -1.550 1.00 97.69 151 TYR A O 1
ATOM 1212 N N . LEU A 1 152 ? 9.041 5.063 -1.177 1.00 97.38 152 LEU A N 1
ATOM 1213 C CA . LEU A 1 152 ? 7.628 5.418 -1.255 1.00 97.38 152 LEU A CA 1
ATOM 1214 C C . LEU A 1 152 ? 7.090 5.266 -2.683 1.00 97.38 152 LEU A C 1
ATOM 1216 O O . LEU A 1 152 ? 5.944 4.847 -2.861 1.00 97.38 152 LEU A O 1
ATOM 1220 N N . LYS A 1 153 ? 7.925 5.550 -3.691 1.00 97.19 153 LYS A N 1
ATOM 1221 C CA . LYS A 1 153 ? 7.621 5.289 -5.106 1.00 97.19 153 LYS A CA 1
ATOM 1222 C C . LYS A 1 153 ? 7.408 3.794 -5.361 1.00 97.19 153 LYS A C 1
ATOM 1224 O O . LYS A 1 153 ? 6.362 3.436 -5.896 1.00 97.19 153 LYS A O 1
ATOM 1229 N N . ALA A 1 154 ? 8.290 2.929 -4.861 1.00 97.38 154 ALA A N 1
ATOM 1230 C CA . ALA A 1 154 ? 8.146 1.476 -4.981 1.00 97.38 154 ALA A CA 1
ATOM 1231 C C . ALA A 1 154 ? 6.865 0.950 -4.299 1.00 97.38 154 ALA A C 1
ATOM 1233 O O . ALA A 1 154 ? 6.130 0.143 -4.869 1.00 97.38 154 ALA A O 1
ATOM 1234 N N . ILE A 1 155 ? 6.522 1.457 -3.107 1.00 97.88 155 ILE A N 1
ATOM 1235 C CA . ILE A 1 155 ? 5.253 1.112 -2.434 1.00 97.88 155 ILE A CA 1
ATOM 1236 C C . ILE A 1 155 ? 4.049 1.571 -3.268 1.00 97.88 155 ILE A C 1
ATOM 1238 O O . ILE A 1 155 ? 3.078 0.827 -3.421 1.00 97.88 155 ILE A O 1
ATOM 1242 N N . LYS A 1 156 ? 4.088 2.790 -3.816 1.00 97.31 156 LYS A N 1
ATOM 1243 C CA . LYS A 1 156 ? 3.027 3.327 -4.681 1.00 97.31 156 LYS A CA 1
ATOM 1244 C C . LYS A 1 156 ? 2.833 2.464 -5.933 1.00 97.31 156 LYS A C 1
ATOM 1246 O O . LYS A 1 156 ? 1.690 2.180 -6.299 1.00 97.31 156 LYS A O 1
ATOM 1251 N N . GLU A 1 157 ? 3.916 2.042 -6.574 1.00 95.81 157 GLU A N 1
ATOM 1252 C CA . GLU A 1 157 ? 3.893 1.170 -7.756 1.00 95.81 157 GLU A CA 1
ATOM 1253 C C . GLU A 1 157 ? 3.300 -0.201 -7.435 1.00 95.81 157 GLU A C 1
ATOM 1255 O O . GLU A 1 157 ? 2.392 -0.665 -8.132 1.00 95.81 157 GLU A O 1
ATOM 1260 N N . TYR A 1 158 ? 3.717 -0.803 -6.320 1.00 96.44 158 TYR A N 1
ATOM 1261 C CA . TYR A 1 158 ? 3.140 -2.050 -5.837 1.00 96.44 158 TYR A CA 1
ATOM 1262 C C . TYR A 1 158 ? 1.629 -1.920 -5.584 1.00 96.44 158 TYR A C 1
ATOM 1264 O O . TYR A 1 158 ? 0.833 -2.733 -6.055 1.00 96.44 158 TYR A O 1
ATOM 1272 N N . CYS A 1 159 ? 1.208 -0.878 -4.860 1.00 96.06 159 CYS A N 1
ATOM 1273 C CA . CYS A 1 159 ? -0.200 -0.620 -4.559 1.00 96.06 159 CYS A CA 1
ATOM 1274 C C . CYS A 1 159 ? -1.034 -0.383 -5.829 1.00 96.06 159 CYS A C 1
ATOM 1276 O O . CYS A 1 159 ? -2.188 -0.808 -5.895 1.00 96.06 159 CYS A O 1
ATOM 1278 N N . THR A 1 160 ? -0.449 0.267 -6.838 1.00 94.88 160 THR A N 1
ATOM 1279 C CA . THR A 1 160 ? -1.077 0.479 -8.149 1.00 94.88 160 THR A CA 1
ATOM 1280 C C . THR A 1 160 ? -1.258 -0.844 -8.889 1.00 94.88 160 THR A C 1
ATOM 1282 O O . THR A 1 160 ? -2.369 -1.151 -9.315 1.00 94.88 160 THR A O 1
ATOM 1285 N N . SER A 1 161 ? -0.209 -1.666 -8.952 1.00 92.81 161 SER A N 1
ATOM 1286 C CA . SER A 1 161 ? -0.243 -2.992 -9.587 1.00 92.81 161 SER A CA 1
ATOM 1287 C C . SER A 1 161 ? -1.260 -3.917 -8.913 1.00 92.81 161 SER A C 1
ATOM 1289 O O . SER A 1 161 ? -2.058 -4.580 -9.576 1.00 92.81 161 SER A O 1
ATOM 1291 N N . LEU A 1 162 ? -1.317 -3.892 -7.577 1.00 93.25 162 LEU A N 1
ATOM 1292 C CA . LEU A 1 162 ? -2.323 -4.614 -6.804 1.00 93.25 162 LEU A CA 1
ATOM 1293 C C . LEU A 1 162 ? -3.743 -4.197 -7.182 1.00 93.25 162 LEU A C 1
ATOM 1295 O O . LEU A 1 162 ? -4.578 -5.067 -7.404 1.00 93.25 162 LEU A O 1
ATOM 1299 N N . LEU A 1 163 ? -4.038 -2.898 -7.248 1.00 91.69 163 LEU A N 1
ATOM 1300 C CA . LEU A 1 163 ? -5.374 -2.427 -7.618 1.00 91.69 163 LEU A CA 1
ATOM 1301 C C . LEU A 1 163 ? -5.743 -2.868 -9.042 1.00 91.69 163 LEU A C 1
ATOM 1303 O O . LEU A 1 163 ? -6.848 -3.353 -9.270 1.00 91.69 163 LEU A O 1
ATOM 1307 N N . GLN A 1 164 ? -4.795 -2.758 -9.973 1.00 89.62 164 GLN A N 1
ATOM 1308 C CA . GLN A 1 164 ? -4.979 -3.152 -11.369 1.00 89.62 164 GLN A CA 1
ATOM 1309 C C . GLN A 1 164 ? -5.180 -4.660 -11.549 1.00 89.62 164 GLN A C 1
ATOM 1311 O O . GLN A 1 164 ? -5.872 -5.058 -12.481 1.00 89.62 164 GLN A O 1
ATOM 1316 N N . SER A 1 165 ? -4.668 -5.500 -10.642 1.00 89.19 165 SER A N 1
ATOM 1317 C CA . SER A 1 165 ? -4.909 -6.952 -10.686 1.00 89.19 165 SER A CA 1
ATOM 1318 C C . SER A 1 165 ? -6.387 -7.336 -10.537 1.00 89.19 165 SER A C 1
ATOM 1320 O O . SER A 1 165 ? -6.784 -8.414 -10.965 1.00 89.19 165 SER A O 1
ATOM 1322 N N . TYR A 1 166 ? -7.223 -6.447 -9.987 1.00 88.50 166 TYR A N 1
ATOM 1323 C CA . TYR A 1 166 ? -8.673 -6.647 -9.896 1.00 88.50 166 TYR A CA 1
ATOM 1324 C C . TYR A 1 166 ? -9.430 -6.213 -11.158 1.00 88.50 166 TYR A C 1
ATOM 1326 O O . TYR A 1 166 ? -10.658 -6.336 -11.190 1.00 88.50 166 TYR A O 1
ATOM 1334 N N . ASN A 1 167 ? -8.740 -5.701 -12.185 1.00 86.25 167 ASN A N 1
ATOM 1335 C CA . ASN A 1 167 ? -9.378 -5.365 -13.452 1.00 86.25 167 ASN A CA 1
ATOM 1336 C C . ASN A 1 167 ? -9.977 -6.622 -14.085 1.00 86.25 167 ASN A C 1
ATOM 1338 O O . ASN A 1 167 ? -9.298 -7.623 -14.303 1.00 86.25 167 ASN A O 1
ATOM 1342 N N . TYR A 1 168 ? -11.267 -6.558 -14.389 1.00 77.38 168 TYR A N 1
ATOM 1343 C CA . TYR A 1 168 ? -12.027 -7.660 -14.951 1.00 77.38 168 TYR A CA 1
ATOM 1344 C C . TYR A 1 168 ? -13.006 -7.143 -15.991 1.00 77.38 168 TYR A C 1
ATOM 1346 O O . TYR A 1 168 ? -13.775 -6.212 -15.737 1.00 77.38 168 TYR A O 1
ATOM 1354 N N . THR A 1 169 ? -13.003 -7.785 -17.157 1.00 70.00 169 THR A N 1
ATOM 1355 C CA . THR A 1 169 ? -13.909 -7.452 -18.254 1.00 70.00 169 THR A CA 1
ATOM 1356 C C . THR A 1 169 ? -14.653 -8.695 -18.716 1.00 70.00 169 THR A C 1
ATOM 1358 O O . THR A 1 169 ? -14.049 -9.732 -18.981 1.00 70.00 169 THR A O 1
ATOM 1361 N N . THR A 1 170 ? -15.979 -8.592 -18.801 1.00 63.38 170 THR A N 1
ATOM 1362 C CA . THR A 1 170 ? -16.851 -9.588 -19.439 1.00 63.38 170 THR A CA 1
ATOM 1363 C C . THR A 1 170 ? -18.056 -8.906 -20.069 1.00 63.38 170 THR A C 1
ATOM 1365 O O . THR A 1 170 ? -18.446 -7.823 -19.643 1.00 63.38 170 THR A O 1
ATOM 1368 N N . TYR A 1 171 ? -18.670 -9.531 -21.080 1.00 57.34 171 TYR A N 1
ATOM 1369 C CA . TYR A 1 171 ? -19.841 -8.987 -21.777 1.00 57.34 171 TYR A CA 1
ATOM 1370 C C . TYR A 1 171 ? -20.919 -8.485 -20.797 1.00 57.34 171 TYR A C 1
ATOM 1372 O O . TYR A 1 171 ? -21.576 -9.271 -20.118 1.00 57.34 171 TYR A O 1
ATOM 1380 N N . GLY A 1 172 ? -21.081 -7.159 -20.730 1.00 58.44 172 GLY A N 1
ATOM 1381 C CA . GLY A 1 172 ? -22.080 -6.478 -19.902 1.00 58.44 172 GLY A CA 1
ATOM 1382 C C . GLY A 1 172 ? -21.708 -6.252 -18.430 1.00 58.44 172 GLY A C 1
ATOM 1383 O O . GLY A 1 172 ? -22.509 -5.655 -17.717 1.00 58.44 172 GLY A O 1
ATOM 1384 N N . ASN A 1 173 ? -20.533 -6.689 -17.955 1.00 57.56 173 ASN A N 1
ATOM 1385 C CA . ASN A 1 173 ? -20.118 -6.491 -16.564 1.00 57.56 173 ASN A CA 1
ATOM 1386 C C . ASN A 1 173 ? -18.598 -6.307 -16.450 1.00 57.56 173 ASN A C 1
ATOM 1388 O O . ASN A 1 173 ? -17.830 -7.246 -16.676 1.00 57.56 173 ASN A O 1
ATOM 1392 N N . ASN A 1 174 ? -18.179 -5.092 -16.090 1.00 65.88 174 ASN A N 1
ATOM 1393 C CA . ASN A 1 174 ? -16.778 -4.687 -16.068 1.00 65.88 174 ASN A CA 1
ATOM 1394 C C . ASN A 1 174 ? -16.442 -3.996 -14.745 1.00 65.88 174 ASN A C 1
ATOM 1396 O O . ASN A 1 174 ? -17.070 -3.001 -14.393 1.00 65.88 174 ASN A O 1
ATOM 1400 N N . ASN A 1 175 ? -15.390 -4.469 -14.083 1.00 68.94 175 ASN A N 1
ATOM 1401 C CA . ASN A 1 175 ? -14.653 -3.690 -13.097 1.00 68.94 175 ASN A CA 1
ATOM 1402 C C . ASN A 1 175 ? -13.358 -3.260 -13.771 1.00 68.94 175 ASN A C 1
ATOM 1404 O O . ASN A 1 175 ? -12.395 -4.018 -13.811 1.00 68.94 175 ASN A O 1
ATOM 1408 N N . ASN A 1 176 ? -13.365 -2.071 -14.365 1.00 71.19 176 ASN A N 1
ATOM 1409 C CA . ASN A 1 176 ? -12.200 -1.525 -15.045 1.00 71.19 176 ASN A CA 1
ATOM 1410 C C . ASN A 1 176 ? -11.710 -0.294 -14.306 1.00 71.19 176 ASN A C 1
ATOM 1412 O O . ASN A 1 176 ? -12.169 0.820 -14.540 1.00 71.19 176 ASN A O 1
ATOM 1416 N N . PHE A 1 177 ? -10.725 -0.503 -13.446 1.00 74.12 177 PHE A N 1
ATOM 1417 C CA . PHE A 1 177 ? -9.963 0.550 -12.797 1.00 74.12 177 PHE A CA 1
ATOM 1418 C C . PHE A 1 177 ? -8.868 1.088 -13.737 1.00 74.12 177 PHE A C 1
ATOM 1420 O O . PHE A 1 177 ? -7.750 1.375 -13.307 1.00 74.12 177 PHE A O 1
ATOM 1427 N N . TYR A 1 178 ? -9.157 1.207 -15.041 1.00 64.75 178 TYR A N 1
ATOM 1428 C CA . TYR A 1 178 ? -8.230 1.817 -15.993 1.00 64.75 178 TYR A CA 1
ATOM 1429 C C . TYR A 1 178 ? -7.982 3.271 -15.593 1.00 64.75 178 TYR A C 1
ATOM 1431 O O . TYR A 1 178 ? -8.916 4.051 -15.428 1.00 64.75 178 TYR A O 1
ATOM 1439 N N . GLY A 1 179 ? -6.709 3.618 -15.400 1.00 68.75 179 GLY A N 1
ATOM 1440 C CA . GLY A 1 179 ? -6.318 4.930 -14.893 1.00 68.75 179 GLY A CA 1
ATOM 1441 C C . GLY A 1 179 ? -6.519 5.115 -13.387 1.00 68.75 179 GLY A C 1
ATOM 1442 O O . GLY A 1 179 ? -6.286 6.214 -12.900 1.00 68.75 179 GLY A O 1
ATOM 1443 N N . ALA A 1 180 ? -6.901 4.084 -12.626 1.00 75.38 180 ALA A N 1
ATOM 1444 C CA . ALA A 1 180 ? -6.822 4.139 -11.172 1.00 75.38 180 ALA A CA 1
ATOM 1445 C C . ALA A 1 180 ? -5.407 3.772 -10.713 1.00 75.38 180 ALA A C 1
ATOM 1447 O O . ALA A 1 180 ? -4.822 2.774 -11.142 1.00 75.38 180 ALA A O 1
ATOM 1448 N N . TYR A 1 181 ? -4.867 4.583 -9.813 1.00 89.06 181 TYR A N 1
ATOM 1449 C CA . TYR A 1 181 ? -3.534 4.416 -9.252 1.00 89.06 181 TYR A CA 1
ATOM 1450 C C . TYR A 1 181 ? -3.548 4.734 -7.764 1.00 89.06 181 TYR A C 1
ATOM 1452 O O . TYR A 1 181 ? -4.365 5.523 -7.275 1.00 89.06 181 TYR A O 1
ATOM 1460 N N . ALA A 1 182 ? -2.615 4.123 -7.039 1.00 93.69 182 ALA A N 1
ATOM 1461 C CA . ALA A 1 182 ? -2.322 4.569 -5.692 1.00 93.69 182 ALA A CA 1
ATOM 1462 C C . ALA A 1 182 ? -1.669 5.956 -5.760 1.00 93.69 182 ALA A C 1
ATOM 1464 O O . ALA A 1 182 ? -0.777 6.219 -6.569 1.00 93.69 182 ALA A O 1
ATOM 1465 N N . ASN A 1 183 ? -2.131 6.854 -4.902 1.00 95.19 183 ASN A N 1
ATOM 1466 C CA . ASN A 1 183 ? -1.680 8.231 -4.811 1.00 95.19 183 ASN A CA 1
ATOM 1467 C C . ASN A 1 183 ? -0.964 8.473 -3.490 1.00 95.19 183 ASN A C 1
ATOM 1469 O O . ASN A 1 183 ? -1.267 7.844 -2.480 1.00 95.19 183 ASN A O 1
ATOM 1473 N N . ILE A 1 184 ? -0.043 9.429 -3.475 1.00 95.75 184 ILE A N 1
ATOM 1474 C CA . ILE A 1 184 ? 0.450 9.985 -2.217 1.00 95.75 184 ILE A CA 1
ATOM 1475 C C . ILE A 1 184 ? -0.497 11.120 -1.844 1.00 95.75 184 ILE A C 1
ATOM 1477 O O . ILE A 1 184 ? -0.817 11.956 -2.690 1.00 95.75 184 ILE A O 1
ATOM 1481 N N . SER A 1 185 ? -0.983 11.126 -0.604 1.00 96.00 185 SER A N 1
ATOM 1482 C CA . SER A 1 185 ? -1.955 12.127 -0.171 1.00 96.00 185 SER A CA 1
ATOM 1483 C C . SER A 1 185 ? -1.385 13.549 -0.253 1.00 96.00 185 SER A C 1
ATOM 1485 O O . SER A 1 185 ? -0.179 13.768 -0.099 1.00 96.00 185 SER A O 1
ATOM 1487 N N . TYR A 1 186 ? -2.242 14.542 -0.495 1.00 94.88 186 TYR A N 1
ATOM 1488 C CA . TYR A 1 186 ? -1.806 15.943 -0.510 1.00 94.88 186 TYR A CA 1
ATOM 1489 C C . TYR A 1 186 ? -1.375 16.406 0.892 1.00 94.88 186 TYR A C 1
ATOM 1491 O O . TYR A 1 186 ? -0.408 17.152 1.016 1.00 94.88 186 TYR A O 1
ATOM 1499 N N . ASP A 1 187 ? -2.034 15.888 1.932 1.00 95.56 187 ASP A N 1
ATOM 1500 C CA . ASP A 1 187 ? -1.753 16.068 3.361 1.00 95.56 187 ASP A CA 1
ATOM 1501 C C . ASP A 1 187 ? -0.796 14.995 3.918 1.00 95.56 187 ASP A C 1
ATOM 1503 O O . ASP A 1 187 ? -0.817 14.670 5.108 1.00 95.56 187 ASP A O 1
ATOM 1507 N N . TYR A 1 188 ? 0.040 14.414 3.049 1.00 97.75 188 TYR A N 1
ATOM 1508 C CA . TYR A 1 188 ? 0.974 13.360 3.425 1.00 97.75 188 TYR A CA 1
ATOM 1509 C C . TYR A 1 188 ? 1.862 13.770 4.602 1.00 97.75 188 TYR A C 1
ATOM 1511 O O . TYR A 1 188 ? 2.512 14.815 4.579 1.00 97.75 188 TYR A O 1
ATOM 1519 N N . THR A 1 189 ? 1.932 12.897 5.604 1.00 98.00 189 THR A N 1
ATOM 1520 C CA . THR A 1 189 ? 2.761 13.098 6.794 1.00 98.00 189 THR A CA 1
ATOM 1521 C C . THR A 1 189 ? 3.889 12.073 6.832 1.00 98.00 189 THR A C 1
ATOM 1523 O O . THR A 1 189 ? 3.635 10.868 6.885 1.00 98.00 189 THR A O 1
ATOM 1526 N N . GLN A 1 190 ? 5.138 12.538 6.856 1.00 98.00 190 GLN A N 1
ATOM 1527 C CA . GLN A 1 190 ? 6.277 11.670 7.143 1.00 98.00 190 GLN A CA 1
ATOM 1528 C C . GLN A 1 190 ? 6.349 11.390 8.649 1.00 98.00 190 GLN A C 1
ATOM 1530 O O . GLN A 1 190 ? 6.335 12.312 9.463 1.00 98.00 190 GLN A O 1
ATOM 1535 N N . THR A 1 191 ? 6.411 10.115 9.025 1.00 97.00 191 THR A N 1
ATOM 1536 C CA . THR A 1 191 ? 6.580 9.675 10.415 1.00 97.00 191 THR A CA 1
ATOM 1537 C C . THR A 1 191 ? 8.051 9.435 10.746 1.00 97.00 191 THR A C 1
ATOM 1539 O O . THR A 1 191 ? 8.900 9.363 9.860 1.00 97.00 191 THR A O 1
ATOM 1542 N N . GLU A 1 192 ? 8.363 9.270 12.030 1.00 95.19 192 GLU A N 1
ATOM 1543 C CA . GLU A 1 192 ? 9.730 8.999 12.477 1.00 95.19 192 GLU A CA 1
ATOM 1544 C C . GLU A 1 192 ? 10.286 7.682 11.902 1.00 95.19 192 GLU A C 1
ATOM 1546 O O . GLU A 1 192 ? 9.610 6.649 11.870 1.00 95.19 192 GLU A O 1
ATOM 1551 N N . GLN A 1 193 ? 11.552 7.717 11.483 1.00 96.50 193 GLN A N 1
ATOM 1552 C CA . GLN A 1 193 ? 12.311 6.539 11.073 1.00 96.50 193 GLN A CA 1
ATOM 1553 C C . GLN A 1 193 ? 12.979 5.888 12.283 1.00 96.50 193 GLN A C 1
ATOM 1555 O O . GLN A 1 193 ? 13.986 6.378 12.804 1.00 96.50 193 GLN A O 1
ATOM 1560 N N . THR A 1 194 ? 12.453 4.739 12.699 1.00 96.19 194 THR A N 1
ATOM 1561 C CA . THR A 1 194 ? 13.076 3.921 13.745 1.00 96.19 194 THR A CA 1
ATOM 1562 C C . THR A 1 194 ? 14.385 3.295 13.254 1.00 96.19 194 THR A C 1
ATOM 1564 O O . THR A 1 194 ? 14.627 3.179 12.052 1.00 96.19 194 THR A O 1
ATOM 1567 N N . LYS A 1 195 ? 15.231 2.820 14.180 1.00 96.12 195 LYS A N 1
ATOM 1568 C CA . LYS A 1 195 ? 16.473 2.105 13.825 1.00 96.12 195 LYS A CA 1
ATOM 1569 C C . LYS A 1 195 ? 16.218 0.895 12.915 1.00 96.12 195 LYS A C 1
ATOM 1571 O O . LYS A 1 195 ? 16.988 0.668 11.992 1.00 96.12 195 LYS A O 1
ATOM 1576 N N . ALA A 1 196 ? 15.130 0.161 13.157 1.00 94.25 196 ALA A N 1
ATOM 1577 C CA . ALA A 1 196 ? 14.739 -0.980 12.333 1.00 94.25 196 ALA A CA 1
ATOM 1578 C C . ALA A 1 196 ? 14.363 -0.551 10.907 1.00 94.25 196 ALA A C 1
ATOM 1580 O O . ALA A 1 196 ? 14.815 -1.169 9.953 1.00 94.25 196 ALA A O 1
ATOM 1581 N N . ILE A 1 197 ? 13.607 0.544 10.760 1.00 95.69 197 ILE A N 1
ATOM 1582 C CA . ILE A 1 197 ? 13.235 1.075 9.441 1.00 95.69 197 ILE A CA 1
ATOM 1583 C C . ILE A 1 197 ? 14.472 1.546 8.671 1.00 95.69 197 ILE A C 1
ATOM 1585 O O . ILE A 1 197 ? 14.576 1.278 7.483 1.00 95.69 197 ILE A O 1
ATOM 1589 N N . LYS A 1 198 ? 15.433 2.196 9.336 1.00 97.00 198 LYS A N 1
ATOM 1590 C CA . LYS A 1 198 ? 16.685 2.616 8.684 1.00 97.00 198 LYS A CA 1
ATOM 1591 C C . LYS A 1 198 ? 17.516 1.429 8.195 1.00 97.00 198 LYS A C 1
ATOM 1593 O O . LYS A 1 198 ? 18.074 1.494 7.108 1.00 97.00 198 LYS A O 1
ATOM 1598 N N . ALA A 1 199 ? 17.578 0.349 8.973 1.00 96.38 199 ALA A N 1
ATOM 1599 C CA . ALA A 1 199 ? 18.252 -0.876 8.546 1.00 96.38 199 ALA A CA 1
ATOM 1600 C C . ALA A 1 199 ? 17.545 -1.534 7.345 1.00 96.38 199 ALA A C 1
ATOM 1602 O O . ALA A 1 199 ? 18.208 -1.993 6.422 1.00 96.38 199 ALA A O 1
ATOM 1603 N N . ASP A 1 200 ? 16.211 -1.534 7.337 1.00 96.31 200 ASP A N 1
ATOM 1604 C CA . ASP A 1 200 ? 15.395 -2.050 6.230 1.00 96.31 200 ASP A CA 1
ATOM 1605 C C . ASP A 1 200 ? 15.539 -1.198 4.952 1.00 96.31 200 ASP A C 1
ATOM 1607 O O . ASP A 1 200 ? 15.616 -1.727 3.848 1.00 96.31 200 ASP A O 1
ATOM 1611 N N . MET A 1 201 ? 15.664 0.127 5.093 1.00 97.12 201 MET A N 1
ATOM 1612 C CA . MET A 1 201 ? 15.982 1.037 3.984 1.00 97.12 201 MET A CA 1
ATOM 1613 C C . MET A 1 201 ? 17.364 0.753 3.389 1.00 97.12 201 MET A C 1
ATOM 1615 O O . MET A 1 201 ? 17.477 0.645 2.175 1.00 97.12 201 MET A O 1
ATOM 1619 N N . GLN A 1 202 ? 18.389 0.557 4.225 1.00 97.38 202 GLN A N 1
ATOM 1620 C CA . GLN A 1 202 ? 19.716 0.187 3.727 1.00 97.38 202 GLN A CA 1
ATOM 1621 C C . GLN A 1 202 ? 19.677 -1.154 2.985 1.00 97.38 202 GLN A C 1
ATOM 1623 O O . GLN A 1 202 ? 20.228 -1.273 1.898 1.00 97.38 202 GLN A O 1
ATOM 1628 N N . ASN A 1 203 ? 18.969 -2.148 3.535 1.00 96.56 203 ASN A N 1
ATOM 1629 C CA . ASN A 1 203 ? 18.776 -3.425 2.855 1.00 96.56 203 ASN A CA 1
ATOM 1630 C C . ASN A 1 203 ? 18.086 -3.247 1.494 1.00 96.56 203 ASN A C 1
ATOM 1632 O O . ASN A 1 203 ? 18.470 -3.900 0.528 1.00 96.56 203 ASN A O 1
ATOM 1636 N N . PHE A 1 204 ? 17.093 -2.363 1.401 1.00 97.31 204 PHE A N 1
ATOM 1637 C CA . PHE A 1 204 ? 16.458 -2.027 0.132 1.00 97.31 204 PHE A CA 1
ATOM 1638 C C . PHE A 1 204 ? 17.450 -1.425 -0.869 1.00 97.31 204 PHE A C 1
ATOM 1640 O O . PHE A 1 204 ? 17.446 -1.840 -2.023 1.00 97.31 204 PHE A O 1
ATOM 1647 N N . ASP A 1 205 ? 18.293 -0.484 -0.443 1.00 97.38 205 ASP A N 1
ATOM 1648 C CA . ASP A 1 205 ? 19.266 0.183 -1.318 1.00 97.38 205 ASP A CA 1
ATOM 1649 C C . ASP A 1 205 ? 20.326 -0.789 -1.853 1.00 97.38 205 ASP A C 1
ATOM 1651 O O . ASP A 1 205 ? 20.657 -0.759 -3.043 1.00 97.38 205 ASP A O 1
ATOM 1655 N N . ASP A 1 206 ? 20.815 -1.689 -0.996 1.00 96.56 206 ASP A N 1
ATOM 1656 C CA . ASP A 1 206 ? 21.783 -2.720 -1.374 1.00 96.56 206 ASP A CA 1
ATOM 1657 C C . ASP A 1 206 ? 21.184 -3.655 -2.442 1.00 96.56 206 ASP A C 1
ATOM 1659 O O . ASP A 1 206 ? 21.787 -3.879 -3.494 1.00 96.56 206 ASP A O 1
ATOM 1663 N N . ASN A 1 207 ? 19.952 -4.133 -2.217 1.00 94.44 207 ASN A N 1
ATOM 1664 C CA . ASN A 1 207 ? 19.243 -4.982 -3.176 1.00 94.44 207 ASN A CA 1
ATOM 1665 C C . ASN A 1 207 ? 18.899 -4.242 -4.477 1.00 94.44 207 ASN A C 1
ATOM 1667 O O . ASN A 1 207 ? 18.966 -4.835 -5.553 1.00 94.44 207 ASN A O 1
ATOM 1671 N N . LEU A 1 208 ? 18.523 -2.960 -4.400 1.00 92.25 208 LEU A N 1
ATOM 1672 C CA . LEU A 1 208 ? 18.234 -2.151 -5.583 1.00 92.25 208 LEU A CA 1
ATOM 1673 C C . LEU A 1 208 ? 19.478 -2.015 -6.460 1.00 92.25 208 LEU A C 1
ATOM 1675 O O . LEU A 1 208 ? 19.397 -2.240 -7.664 1.00 92.25 208 LEU A O 1
ATOM 1679 N N . THR A 1 209 ? 20.623 -1.723 -5.846 1.00 94.75 209 THR A N 1
ATOM 1680 C CA . THR A 1 209 ? 21.906 -1.592 -6.544 1.00 94.75 209 THR A CA 1
ATOM 1681 C C . THR A 1 209 ? 22.299 -2.896 -7.240 1.00 94.75 209 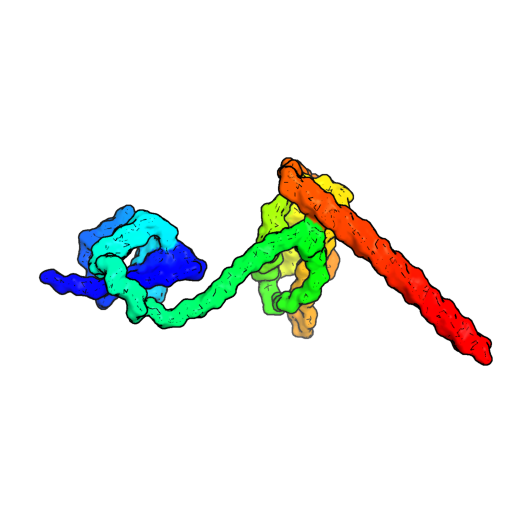THR A C 1
ATOM 1683 O O . THR A 1 209 ? 22.706 -2.889 -8.403 1.00 94.75 209 THR A O 1
ATOM 1686 N N . GLU A 1 210 ? 22.163 -4.032 -6.550 1.00 93.50 210 GLU A N 1
ATOM 1687 C CA . GLU A 1 210 ? 22.454 -5.349 -7.126 1.00 93.50 210 GLU A CA 1
ATOM 1688 C C . GLU A 1 210 ? 21.506 -5.684 -8.286 1.00 93.50 210 GLU A C 1
ATOM 1690 O O . GLU A 1 210 ? 21.950 -6.145 -9.341 1.00 93.50 210 GLU A O 1
ATOM 1695 N N . PHE A 1 211 ? 20.214 -5.390 -8.127 1.00 88.75 211 PHE A N 1
ATOM 1696 C CA . PHE A 1 211 ? 19.210 -5.598 -9.164 1.00 88.75 211 PHE A CA 1
ATOM 1697 C C . PHE A 1 211 ? 19.486 -4.757 -10.416 1.00 88.75 211 PHE A C 1
ATOM 1699 O O . PHE A 1 211 ? 19.453 -5.287 -11.524 1.00 88.75 211 PHE A O 1
ATOM 1706 N N . GLU A 1 212 ? 19.785 -3.466 -10.260 1.00 87.62 212 GLU A N 1
ATOM 1707 C CA . GLU A 1 212 ? 20.093 -2.568 -11.380 1.00 87.62 212 GLU A CA 1
ATOM 1708 C C . GLU A 1 212 ? 21.350 -3.008 -12.134 1.00 87.62 212 GLU A C 1
ATOM 1710 O O . GLU A 1 212 ? 21.362 -3.008 -13.366 1.00 87.62 212 GLU A O 1
ATOM 1715 N N . LYS A 1 213 ? 22.382 -3.458 -11.413 1.00 89.81 213 LYS A N 1
ATOM 1716 C CA . LYS A 1 213 ? 23.595 -4.005 -12.025 1.00 89.81 213 LYS A CA 1
ATOM 1717 C C . LYS A 1 213 ? 23.302 -5.271 -12.838 1.00 89.81 213 LYS A C 1
ATOM 1719 O O . LYS A 1 213 ? 23.737 -5.368 -13.982 1.00 89.81 213 LYS A O 1
ATOM 1724 N N . ALA A 1 214 ? 22.549 -6.217 -12.278 1.00 86.12 214 ALA A N 1
ATOM 1725 C CA . ALA A 1 214 ? 22.183 -7.451 -12.974 1.00 86.12 214 ALA A CA 1
ATOM 1726 C C . ALA A 1 214 ? 21.294 -7.189 -14.207 1.00 86.12 214 ALA A C 1
ATOM 1728 O O . ALA A 1 214 ? 21.430 -7.845 -15.240 1.00 86.12 214 ALA A O 1
ATOM 1729 N N . GLU A 1 215 ? 20.383 -6.219 -14.111 1.00 80.25 215 GLU A N 1
ATOM 1730 C CA . GLU A 1 215 ? 19.519 -5.780 -15.208 1.00 80.25 215 GLU A CA 1
ATOM 1731 C C . GLU A 1 215 ? 20.326 -5.164 -16.362 1.00 80.25 215 GLU A C 1
ATOM 1733 O O . GLU A 1 215 ? 20.060 -5.456 -17.529 1.00 80.25 215 GLU A O 1
ATOM 1738 N N . GLU A 1 216 ? 21.320 -4.335 -16.040 1.00 84.62 216 GLU A N 1
ATOM 1739 C CA . GLU A 1 216 ? 22.234 -3.726 -17.008 1.00 84.62 216 GLU A CA 1
ATOM 1740 C C . GLU A 1 216 ? 23.101 -4.785 -17.705 1.00 84.62 216 GLU A C 1
ATOM 1742 O O . GLU A 1 216 ? 23.171 -4.812 -18.933 1.00 84.62 216 GLU A O 1
ATOM 1747 N N . GLU A 1 217 ? 23.684 -5.720 -16.948 1.00 91.50 217 GLU A N 1
ATOM 1748 C CA . GLU A 1 217 ? 24.449 -6.847 -17.501 1.00 91.50 217 GLU A CA 1
ATOM 1749 C C . GLU A 1 217 ? 23.593 -7.704 -18.450 1.00 91.50 217 GLU A C 1
ATOM 1751 O O . GLU A 1 217 ? 24.045 -8.066 -19.540 1.00 91.50 217 GLU A O 1
ATOM 1756 N N . ARG A 1 218 ? 22.326 -7.975 -18.097 1.00 90.31 218 ARG A N 1
ATOM 1757 C CA . ARG A 1 218 ? 21.406 -8.718 -18.971 1.00 90.31 218 ARG A CA 1
ATOM 1758 C C . ARG A 1 218 ? 21.111 -7.964 -20.267 1.00 90.31 218 ARG A C 1
ATOM 1760 O O . ARG A 1 218 ? 21.146 -8.571 -21.333 1.00 90.31 218 ARG A O 1
ATOM 1767 N N . LYS A 1 219 ? 20.847 -6.655 -20.201 1.00 82.44 219 LYS A N 1
ATOM 1768 C CA . LYS A 1 219 ? 20.600 -5.823 -21.395 1.00 82.44 219 LYS A CA 1
ATOM 1769 C C . LYS A 1 219 ? 21.818 -5.760 -22.312 1.00 82.44 219 LYS A C 1
ATOM 1771 O O . LYS A 1 219 ? 21.665 -5.824 -23.530 1.00 82.44 219 LYS A O 1
ATOM 1776 N N . GLN A 1 220 ? 23.017 -5.655 -21.742 1.00 89.31 220 GLN A N 1
ATOM 1777 C CA . GLN A 1 220 ? 24.266 -5.672 -22.504 1.00 89.31 220 GLN A CA 1
ATOM 1778 C C . GLN A 1 220 ? 24.474 -7.018 -23.207 1.00 89.31 220 GLN A C 1
ATOM 1780 O O . GLN A 1 220 ? 24.833 -7.046 -24.385 1.00 89.31 220 GLN A O 1
ATOM 1785 N N . GLU A 1 221 ? 24.189 -8.129 -22.526 1.00 92.06 221 GLU A N 1
ATOM 1786 C CA . GLU A 1 221 ? 24.255 -9.465 -23.122 1.00 92.06 221 GLU A CA 1
ATOM 1787 C C . GLU A 1 221 ? 23.205 -9.662 -24.227 1.00 92.06 221 GLU A C 1
ATOM 1789 O O . GLU A 1 221 ? 23.533 -10.143 -25.312 1.00 92.06 221 GLU A O 1
ATOM 1794 N N . GLU A 1 222 ? 21.956 -9.245 -23.995 1.00 88.50 222 GLU A N 1
ATOM 1795 C CA . GLU A 1 222 ? 20.884 -9.274 -25.000 1.00 88.50 222 GLU A CA 1
ATOM 1796 C C . GLU A 1 222 ? 21.265 -8.469 -26.251 1.00 88.50 222 GLU A C 1
ATOM 1798 O O . GLU A 1 222 ? 21.085 -8.948 -27.374 1.00 88.50 222 GLU A O 1
ATOM 1803 N N . PHE A 1 223 ? 21.839 -7.276 -26.071 1.00 88.06 223 PHE A N 1
ATOM 1804 C CA . PHE A 1 223 ? 22.325 -6.443 -27.169 1.00 88.06 223 PHE A CA 1
ATOM 1805 C C . PHE A 1 223 ? 23.463 -7.125 -27.940 1.00 88.06 223 PHE A C 1
ATOM 1807 O O . PHE A 1 223 ? 23.411 -7.197 -29.168 1.00 88.06 223 PHE A O 1
ATOM 1814 N N . ARG A 1 224 ? 24.439 -7.714 -27.236 1.00 93.12 224 ARG A N 1
ATOM 1815 C CA . ARG A 1 224 ? 25.546 -8.465 -27.849 1.00 93.12 224 ARG A CA 1
ATOM 1816 C C . ARG A 1 224 ? 25.045 -9.639 -28.693 1.00 93.12 224 ARG A C 1
ATOM 1818 O O . ARG A 1 224 ? 25.508 -9.842 -29.813 1.00 93.12 224 ARG A O 1
ATOM 1825 N N . LEU A 1 225 ? 24.092 -10.413 -28.172 1.00 94.56 225 LEU A N 1
ATOM 1826 C CA . LEU A 1 225 ? 23.487 -11.535 -28.896 1.00 94.56 225 LEU A CA 1
ATOM 1827 C C . LEU A 1 225 ? 22.687 -11.065 -30.117 1.00 94.56 225 LEU A C 1
ATOM 1829 O O . LEU A 1 225 ? 22.721 -11.714 -31.164 1.00 94.56 225 LEU A O 1
ATOM 1833 N N . TRP A 1 226 ? 21.985 -9.937 -29.999 1.00 90.56 226 TRP A N 1
ATOM 1834 C CA . TRP A 1 226 ? 21.267 -9.326 -31.114 1.00 90.56 226 TRP A CA 1
ATOM 1835 C C . TRP A 1 226 ? 22.216 -8.872 -32.233 1.00 90.56 226 TRP A C 1
ATOM 1837 O O . TRP A 1 226 ? 21.934 -9.140 -33.402 1.00 90.56 226 TRP A O 1
ATOM 1847 N N . GLU A 1 227 ? 23.353 -8.254 -31.899 1.00 93.38 227 GLU A N 1
ATOM 1848 C CA . GLU A 1 227 ? 24.365 -7.852 -32.885 1.00 93.38 227 GLU A CA 1
ATOM 1849 C C . GLU A 1 227 ? 24.979 -9.056 -33.607 1.00 93.38 227 GLU A C 1
ATOM 1851 O O . GLU A 1 227 ? 25.011 -9.064 -34.837 1.00 93.38 227 GLU A O 1
ATOM 1856 N N . LEU A 1 228 ? 25.366 -10.103 -32.868 1.00 95.25 228 LEU A N 1
ATOM 1857 C CA . LEU A 1 228 ? 25.893 -11.346 -33.448 1.00 95.25 228 LEU A CA 1
ATOM 1858 C C . LEU A 1 228 ? 24.898 -11.995 -34.415 1.00 95.25 228 LEU A C 1
ATOM 1860 O O . LEU A 1 228 ? 25.277 -12.444 -35.496 1.00 95.25 228 LEU A O 1
ATOM 1864 N N . LYS A 1 229 ? 23.614 -12.032 -34.042 1.00 94.31 229 LYS A N 1
ATOM 1865 C CA . LYS A 1 229 ? 22.558 -12.559 -34.910 1.00 94.31 229 LYS A CA 1
ATOM 1866 C C . LYS A 1 229 ? 22.400 -11.713 -36.174 1.00 94.31 229 LYS A C 1
ATOM 1868 O O . LYS A 1 229 ? 22.322 -12.264 -37.266 1.00 94.31 229 LYS A O 1
ATOM 1873 N N . ARG A 1 230 ? 22.393 -10.383 -36.039 1.00 92.62 230 ARG A N 1
ATOM 1874 C CA . ARG A 1 230 ? 22.302 -9.461 -37.178 1.00 92.62 230 ARG A CA 1
ATOM 1875 C C . ARG A 1 230 ? 23.466 -9.648 -38.152 1.00 92.62 230 ARG A C 1
ATOM 1877 O O . ARG A 1 230 ? 23.249 -9.587 -39.354 1.00 92.62 230 ARG A O 1
ATOM 1884 N N . GLU A 1 231 ? 24.682 -9.859 -37.655 1.00 91.31 231 GLU A N 1
ATOM 1885 C CA . GLU A 1 231 ? 25.855 -10.121 -38.499 1.00 91.31 231 GLU A CA 1
ATOM 1886 C C . GLU A 1 231 ? 25.763 -11.467 -39.229 1.00 91.31 231 GLU A C 1
ATOM 1888 O O . GLU A 1 231 ? 26.116 -11.539 -40.403 1.00 91.31 231 GLU A O 1
ATOM 1893 N N . GLN A 1 232 ? 25.242 -12.510 -38.573 1.00 86.31 232 GLN A N 1
ATOM 1894 C CA . GLN A 1 232 ? 24.996 -13.811 -39.208 1.00 86.31 232 GLN A CA 1
ATOM 1895 C C . GLN A 1 232 ? 23.913 -13.749 -40.289 1.00 86.31 232 GLN A C 1
ATOM 1897 O O . GLN A 1 232 ? 24.060 -14.404 -41.311 1.00 86.31 232 GLN A O 1
ATOM 1902 N N . ASP A 1 233 ? 22.863 -12.948 -40.094 1.00 85.69 233 ASP A N 1
ATOM 1903 C CA . ASP A 1 233 ? 21.776 -12.784 -41.070 1.00 85.69 233 ASP A CA 1
ATOM 1904 C C . ASP A 1 233 ? 22.201 -11.970 -42.319 1.00 85.69 233 ASP A C 1
ATOM 1906 O O . ASP A 1 233 ? 21.463 -11.917 -43.305 1.00 85.69 233 ASP A O 1
ATOM 1910 N N . ILE A 1 234 ? 23.369 -11.309 -42.285 1.00 81.00 234 ILE A N 1
ATOM 1911 C CA . ILE A 1 234 ? 23.935 -10.517 -43.397 1.00 81.00 234 ILE A CA 1
ATOM 1912 C C . ILE A 1 234 ? 24.931 -11.338 -44.251 1.00 81.00 234 ILE A C 1
ATOM 1914 O O . ILE A 1 234 ? 25.258 -10.918 -45.365 1.00 81.00 234 ILE A O 1
ATOM 1918 N N . LEU A 1 235 ? 25.393 -12.494 -43.759 1.00 58.84 235 LEU A N 1
ATOM 1919 C CA . LEU A 1 235 ? 26.323 -13.413 -44.439 1.00 58.84 235 LEU A CA 1
ATOM 1920 C C . LEU A 1 235 ? 25.588 -14.520 -45.209 1.00 58.84 235 LEU A C 1
ATOM 1922 O O . LEU A 1 235 ? 26.081 -14.867 -46.307 1.00 58.84 235 LEU A O 1
#

Secondary structure (DSSP, 8-state):
-----EEEEEETTTTEEEEEESSPPPHHHHHHHHHTT-EEETTTTEEEEE-SHHHHHHHHHHHT--TT--TT--S--------------HHHHH---------SS-HHHHHHHHHHHHHHH-TTSEEEEEE-SS-EEEEEEEESS-TT-HHHHHHHHHHHHHHHTT-EEETTEEE--TT--EEEEEEEEEPP--HHHHHHHHHHHHHHHHHHHHHHHHHHHHHHHHHHHHHHTT-

Foldseek 3Di:
DPLFQWDWDQDPVQQKIKIATPDDDDPVVVVVLVVLVWDADPVVRITMDHDDPSNVVVSCVSNVDDPPPPPPPDPDPPPPPPPPLPLDFLQRLLDDDQDQAALPDFQQVLLVVLLVVLCSSCVQWDWDWDDDRQEIAIETAEHQDDPPDPSVVSSQVSSFVSSQSSFDDDVPDTNHNDVDTYYYDPNYDHDHQDPVNVVSVVVNVVVVVVVVVVVVVVVVVVVVVVVVVVVVVVD

Sequence (235 aa):
MTQSNINMVLNPELNGVELYFDAKPAKQIITELKANSFRFSSFKTCWYAKQNEKTLKFAQELTGATAEGIENIIPLAIKKQNKTVITLNLWDSTRFTELQANGKQPVKAIATEVRKHVKARFPQCKFSVTSDHNSISFYIVSSPYEKESVYLKAIKEYCTSLLQSYNYTTYGNNNNFYGAYANISYDYTQTEQTKAIKADMQNFDDNLTEFEKAEEERKQEEFRLWELKREQDIL

pLDDT: mean 83.45, std 17.51, range [31.34, 98.38]

Radius of gyration: 27.61 Å; chains: 1; bounding box: 57×54×86 Å